Protein AF-A0A9P7FNJ8-F1 (afdb_monomer_lite)

pLDDT: mean 74.26, std 18.66, range [42.66, 98.0]

Secondary structure (DSSP, 8-state):
-TTGGGTT-HHHHHHHHHHHHHHHHTT-TTTTSPPPTT--HHHHHHHTTT-TTTHHHHHHHHHHHHS---THHHHHHHHHHHHHT-TTT----HHHHHHHHHHHHHHHHHS-----TTS---TT---GGGHHHHSS-S-SGGGGS-TT-TT---------------------------------------TT-HHHHHHS-SS-------------------------------PPP-

Sequence (238 aa):
QHLAQWKEKPKSFTRAYQAQFTAYAQGAYPFTTPLGPGQSPMQWWEAYVGTENAGILAAIATKLYAAVPHSMADERTMSVITMLNTAQRNRQKVASVMAMVQIRGFYHGERKTRVRKHAHPNPGTIHFYDIERLLRPIDDDDKGRNPEDPNYDESDNEDDIAVPNDDSTNPTEIEPSDSLPEDSVDGEIDLTSSVLEEILADHPVKPKMSKTVKQNLHAKVKIDSEEEGGEFLLQPWV

Organism: NCBI:txid117069

Foldseek 3Di:
DLCVVCPVPVPVLVVQVVQLVVCCVVCHPPNVPDADVPHDPLNVLVVCCPPSNCNSVSVVVNVVVVDDPDPVVVVVLVVQLCVVPPPPPDPDDPVVSVVVSVVVVVVVVVPPPPPPPPPDDPPPADAPLCVVVVPPPPPDPPPPDDPPPPPDPPPPPPDDPPDPPPPDDDDDPPDPPPDDPPPPCPPDDPCVPVVVVCRHDNDHDDPPPPPPPPDDDPDDDDDDDDDDDDDDDDDDDD

InterPro domains:
  IPR012337 Ribonuclease H-like superfamily [SSF53098] (6-91)

Radius of gyration: 30.44 Å; chains: 1; bounding box: 76×70×69 Å

Structure (mmCIF, N/CA/C/O backbone):
data_AF-A0A9P7FNJ8-F1
#
_entry.id   AF-A0A9P7FNJ8-F1
#
loop_
_atom_site.group_PDB
_atom_site.id
_atom_site.type_symbol
_atom_site.label_atom_id
_atom_site.label_alt_id
_atom_site.label_comp_id
_atom_site.label_asym_id
_atom_site.label_entity_id
_atom_site.label_seq_id
_atom_site.pdbx_PDB_ins_code
_atom_site.Cartn_x
_atom_site.Cartn_y
_atom_site.Cartn_z
_atom_site.occupancy
_atom_site.B_iso_or_equiv
_atom_site.auth_seq_id
_atom_site.auth_comp_id
_atom_site.auth_asym_id
_atom_site.auth_atom_id
_atom_site.pdbx_PDB_model_num
ATOM 1 N N . GLN A 1 1 ? -5.298 12.936 -1.171 1.00 64.88 1 GLN A N 1
ATOM 2 C CA . GLN A 1 1 ? -5.718 14.355 -1.077 1.00 64.88 1 GLN A CA 1
ATOM 3 C C . GLN A 1 1 ? -6.235 14.735 0.317 1.00 64.88 1 GLN A C 1
ATOM 5 O O . GLN A 1 1 ? -5.963 15.845 0.748 1.00 64.88 1 GLN A O 1
ATOM 10 N N . HIS A 1 2 ? -6.849 13.823 1.082 1.00 74.31 2 HIS A N 1
ATOM 11 C CA . HIS A 1 2 ? -7.425 14.112 2.411 1.00 74.31 2 HIS A CA 1
ATOM 12 C C . HIS A 1 2 ? -6.480 14.710 3.470 1.00 74.31 2 HIS A C 1
ATOM 14 O O . HIS A 1 2 ? -6.912 15.519 4.279 1.00 74.31 2 HIS A O 1
ATOM 20 N N . LEU A 1 3 ? -5.181 14.391 3.463 1.00 83.56 3 LEU A N 1
ATOM 21 C CA . LEU A 1 3 ? -4.230 15.005 4.407 1.00 83.56 3 LEU A CA 1
ATOM 22 C C . LEU A 1 3 ? -3.866 16.458 4.053 1.00 83.56 3 LEU A C 1
ATOM 24 O O . LEU A 1 3 ? -3.319 17.172 4.888 1.00 83.56 3 LEU A O 1
ATOM 28 N N . ALA A 1 4 ? -4.155 16.916 2.829 1.00 87.88 4 ALA A N 1
ATOM 29 C CA . ALA A 1 4 ? -3.780 18.257 2.386 1.00 87.88 4 ALA A CA 1
ATOM 30 C C . ALA A 1 4 ? -4.564 19.356 3.121 1.00 87.88 4 ALA A C 1
ATOM 32 O O . ALA A 1 4 ? -3.981 20.392 3.427 1.00 87.88 4 ALA A O 1
ATOM 33 N N . GLN A 1 5 ? -5.826 19.098 3.486 1.00 86.44 5 GLN A N 1
ATOM 34 C CA . GLN A 1 5 ? -6.675 20.049 4.220 1.00 86.44 5 GLN A CA 1
ATOM 35 C C . GLN A 1 5 ? -6.138 20.384 5.624 1.00 86.44 5 GLN A C 1
ATOM 37 O O . GLN A 1 5 ? -6.473 21.413 6.199 1.00 86.44 5 GLN A O 1
ATOM 42 N N . TRP A 1 6 ? -5.278 19.526 6.177 1.00 87.00 6 TRP A N 1
ATOM 43 C CA . TRP A 1 6 ? -4.711 19.695 7.514 1.00 87.00 6 TRP A CA 1
ATOM 44 C C . TRP A 1 6 ? -3.404 20.494 7.526 1.00 87.00 6 TRP A C 1
ATOM 46 O O . TRP A 1 6 ? -2.939 20.871 8.602 1.00 87.00 6 TRP A O 1
ATOM 56 N N . LYS A 1 7 ? -2.826 20.801 6.353 1.00 90.19 7 LYS A N 1
ATOM 57 C CA . LYS A 1 7 ? -1.567 21.559 6.243 1.00 90.19 7 LYS A CA 1
ATOM 58 C C . LYS A 1 7 ? -1.654 22.946 6.883 1.00 90.19 7 LYS A C 1
ATOM 60 O O . LYS A 1 7 ? -0.671 23.418 7.439 1.00 90.19 7 LYS A O 1
ATOM 65 N N . GLU A 1 8 ? -2.827 23.572 6.844 1.00 92.88 8 GLU A N 1
ATOM 66 C CA . GLU A 1 8 ? -3.036 24.928 7.365 1.00 92.88 8 GLU A CA 1
ATOM 67 C C . GLU A 1 8 ? -3.254 24.970 8.888 1.00 92.88 8 GLU A C 1
ATOM 69 O O . GLU A 1 8 ? -3.161 26.034 9.497 1.00 92.88 8 GLU A O 1
ATOM 74 N N . LYS A 1 9 ? -3.544 23.827 9.535 1.00 93.38 9 LYS A N 1
ATOM 75 C CA . LYS A 1 9 ? -3.944 23.777 10.954 1.00 93.38 9 LYS A CA 1
ATOM 76 C C . LYS A 1 9 ? -3.244 22.649 11.733 1.00 93.38 9 LYS A C 1
ATOM 78 O O . LYS A 1 9 ? -3.916 21.744 12.246 1.00 93.38 9 LYS A O 1
ATOM 83 N N . PRO A 1 10 ? -1.915 22.725 11.930 1.00 93.62 10 PRO A N 1
ATOM 84 C CA . PRO A 1 10 ? -1.127 21.643 12.530 1.00 93.62 10 PRO A CA 1
ATOM 85 C C . PRO A 1 10 ? -1.554 21.280 13.962 1.00 93.62 10 PRO A C 1
ATOM 87 O O . PRO A 1 10 ? -1.581 20.106 14.313 1.00 93.62 10 PRO A O 1
ATOM 90 N N . LYS A 1 11 ? -1.966 22.257 14.783 1.00 95.62 11 LYS A N 1
ATOM 91 C CA . LYS A 1 11 ? -2.428 22.002 16.165 1.00 95.62 11 LYS A CA 1
ATOM 92 C C . LYS A 1 11 ? -3.743 21.219 16.225 1.00 95.62 11 LYS A C 1
ATOM 94 O O . LYS A 1 11 ? -3.947 20.410 17.124 1.00 95.62 11 LYS A O 1
ATOM 99 N N . SER A 1 12 ? -4.651 21.474 15.282 1.00 93.88 12 SER A N 1
ATOM 100 C CA . SER A 1 12 ? -5.913 20.730 15.203 1.00 93.88 12 SER A CA 1
ATOM 101 C C . SER A 1 12 ? -5.677 19.300 14.724 1.00 93.88 12 SER A C 1
ATOM 103 O O . SER A 1 12 ? -6.281 18.372 15.254 1.00 93.88 12 SER A O 1
ATOM 105 N N . PHE A 1 13 ? -4.728 19.125 13.799 1.00 95.06 13 PHE A N 1
ATOM 106 C CA . PHE A 1 13 ? -4.313 17.823 13.301 1.00 95.06 13 PHE A CA 1
ATOM 107 C C . PHE A 1 13 ? -3.734 16.949 14.413 1.00 95.06 13 PHE A C 1
ATOM 109 O O . PHE A 1 13 ? -4.175 15.817 14.575 1.00 95.06 13 PHE A O 1
ATOM 116 N N . THR A 1 14 ? -2.792 17.466 15.211 1.00 96.00 14 THR A N 1
ATOM 117 C CA . THR A 1 14 ? -2.178 16.683 16.297 1.00 96.00 14 THR A CA 1
ATOM 118 C C . THR A 1 14 ? -3.197 16.278 17.353 1.00 96.00 14 THR A C 1
ATOM 120 O O . THR A 1 14 ? -3.192 15.128 17.782 1.00 96.00 14 THR A O 1
ATOM 123 N N . ARG A 1 15 ? -4.112 17.181 17.728 1.00 97.06 15 ARG A N 1
ATOM 124 C CA . ARG A 1 15 ? -5.183 16.878 18.686 1.00 97.06 15 ARG A CA 1
ATOM 125 C C . ARG A 1 15 ? -6.142 15.812 18.153 1.00 97.06 15 ARG A C 1
ATOM 127 O O . ARG A 1 15 ? -6.457 14.873 18.876 1.00 97.06 15 ARG A O 1
ATOM 134 N N . ALA A 1 16 ? -6.590 15.947 16.905 1.00 95.75 16 ALA A N 1
ATOM 135 C CA . ALA A 1 16 ? -7.468 14.967 16.275 1.00 95.75 16 ALA A CA 1
ATOM 136 C C . ALA A 1 16 ? -6.765 13.609 16.145 1.00 95.75 16 ALA A C 1
ATOM 138 O O . ALA A 1 16 ? -7.313 12.601 16.569 1.00 95.75 16 ALA A O 1
ATOM 139 N N . TYR A 1 17 ? -5.518 13.581 15.670 1.00 96.69 17 TYR A N 1
ATOM 140 C CA . TYR A 1 17 ? -4.717 12.359 15.593 1.00 96.69 17 TYR A CA 1
ATOM 141 C C . TYR A 1 17 ? -4.562 11.675 16.957 1.00 96.69 17 TYR A C 1
ATOM 143 O O . TYR A 1 17 ? -4.810 10.481 17.060 1.00 96.69 17 TYR A O 1
ATOM 151 N N . GLN A 1 18 ? -4.209 12.415 18.013 1.00 97.56 18 GLN A N 1
ATOM 152 C CA . GLN A 1 18 ? -4.079 11.862 19.367 1.00 97.56 18 GLN A CA 1
ATOM 153 C C . GLN A 1 18 ? -5.395 11.280 19.888 1.00 97.56 18 GLN A C 1
ATOM 155 O O . GLN A 1 18 ? -5.385 10.210 20.498 1.00 97.56 18 GLN A O 1
ATOM 160 N N . ALA A 1 19 ? -6.522 11.949 19.626 1.00 97.44 19 ALA A N 1
ATOM 161 C CA . ALA A 1 19 ? -7.840 11.449 20.002 1.00 97.44 19 ALA A CA 1
ATOM 162 C C . ALA A 1 19 ? -8.178 10.149 19.252 1.00 97.44 19 ALA A C 1
ATOM 164 O O . ALA A 1 19 ? -8.529 9.156 19.884 1.00 97.44 19 ALA A O 1
ATOM 165 N N . GLN A 1 20 ? -7.991 10.124 17.927 1.00 96.88 20 GLN A N 1
ATOM 166 C CA . GLN A 1 20 ? -8.236 8.939 17.095 1.00 96.88 20 GLN A CA 1
ATOM 167 C C . GLN A 1 20 ? -7.304 7.775 17.462 1.00 96.88 20 GLN A C 1
ATOM 169 O O . GLN A 1 20 ? -7.738 6.631 17.523 1.00 96.88 20 GLN A O 1
ATOM 174 N N . PHE A 1 21 ? -6.033 8.059 17.747 1.00 97.69 21 PHE A N 1
ATOM 175 C CA . PHE A 1 21 ? -5.047 7.057 18.145 1.00 97.69 21 PHE A CA 1
ATOM 176 C C . PHE A 1 21 ? -5.357 6.465 19.524 1.00 97.69 21 PHE A C 1
ATOM 178 O O . PHE A 1 21 ? -5.287 5.253 19.703 1.00 97.69 21 PHE A O 1
ATOM 185 N N . THR A 1 22 ? -5.758 7.300 20.488 1.00 98.00 22 THR A N 1
ATOM 186 C CA . THR A 1 22 ? -6.217 6.826 21.804 1.00 98.00 22 THR A CA 1
ATOM 187 C C . THR A 1 22 ? -7.468 5.959 21.666 1.00 98.00 22 THR A C 1
ATOM 189 O O . THR A 1 22 ? -7.526 4.882 22.252 1.00 98.00 22 THR A O 1
ATOM 192 N N . ALA A 1 23 ? -8.435 6.382 20.846 1.00 97.38 23 ALA A N 1
ATOM 193 C CA . ALA A 1 23 ? -9.641 5.606 20.560 1.00 97.38 23 ALA A CA 1
ATOM 194 C C . ALA A 1 23 ? -9.318 4.252 19.900 1.00 97.38 23 ALA A C 1
ATOM 196 O O . ALA A 1 23 ? -9.914 3.240 20.258 1.00 97.38 23 ALA A O 1
ATOM 197 N N . TYR A 1 24 ? -8.339 4.210 18.992 1.00 97.44 24 TYR A N 1
ATOM 198 C CA . TYR A 1 24 ? -7.837 2.967 18.403 1.00 97.44 24 TYR A CA 1
ATOM 199 C C . TYR A 1 24 ? -7.207 2.047 19.452 1.00 97.44 24 TYR A C 1
ATOM 201 O O . TYR A 1 24 ? -7.566 0.876 19.529 1.00 97.44 24 TYR A O 1
ATOM 209 N N . ALA A 1 25 ? -6.330 2.581 20.306 1.00 97.31 25 ALA A N 1
ATOM 210 C CA . ALA A 1 25 ? -5.680 1.812 21.367 1.00 97.31 25 ALA A CA 1
ATOM 211 C C . ALA A 1 25 ? -6.676 1.247 22.394 1.00 97.31 25 ALA A C 1
ATOM 213 O O . ALA A 1 25 ? -6.450 0.178 22.952 1.00 97.31 25 ALA A O 1
ATOM 214 N N . GLN A 1 26 ? -7.782 1.954 22.631 1.00 97.81 26 GLN A N 1
ATOM 215 C CA . GLN A 1 26 ? -8.855 1.517 23.524 1.00 97.81 26 GLN A CA 1
ATOM 216 C C . GLN A 1 26 ? -9.829 0.531 22.870 1.00 97.81 26 GLN A C 1
ATOM 218 O O . GLN A 1 26 ? -10.692 0.002 23.564 1.00 97.81 26 GLN A O 1
ATOM 223 N N . GLY A 1 27 ? -9.735 0.305 21.555 1.00 96.25 27 GLY A N 1
ATOM 224 C CA . GLY A 1 27 ? -10.761 -0.433 20.824 1.00 96.25 27 GLY A CA 1
ATOM 225 C C . GLY A 1 27 ? -12.121 0.250 20.965 1.00 96.25 27 GLY A C 1
ATOM 226 O O . GLY A 1 27 ? -13.101 -0.389 21.319 1.00 96.25 27 GLY A O 1
ATOM 227 N N . ALA A 1 28 ? -12.188 1.565 20.762 1.00 96.75 28 ALA A N 1
ATOM 228 C CA . ALA A 1 28 ? -13.454 2.277 20.645 1.00 96.75 28 ALA A CA 1
ATOM 229 C C . ALA A 1 28 ? -13.966 2.211 19.197 1.00 96.75 28 ALA A C 1
ATOM 231 O O . ALA A 1 28 ? -13.193 2.040 18.251 1.00 96.75 28 ALA A O 1
ATOM 232 N N . TYR A 1 29 ? -15.274 2.380 19.000 1.00 93.25 29 TYR A N 1
ATOM 233 C CA . TYR A 1 29 ? -15.851 2.498 17.659 1.00 93.25 29 TYR A CA 1
ATOM 234 C C . TYR A 1 29 ? -15.163 3.641 16.873 1.00 93.25 29 TYR A C 1
ATOM 236 O O . TYR A 1 29 ? -14.993 4.729 17.430 1.00 93.25 29 TYR A O 1
ATOM 244 N N . PRO A 1 30 ? -14.770 3.453 15.596 1.00 94.56 30 PRO A N 1
ATOM 245 C CA . PRO A 1 30 ? -15.118 2.337 14.709 1.00 94.56 30 PRO A CA 1
ATOM 246 C C . PRO A 1 30 ? -14.153 1.138 14.711 1.00 94.56 30 PRO A C 1
ATOM 248 O O . PRO A 1 30 ? -14.386 0.173 13.984 1.00 94.56 30 PRO A O 1
ATOM 251 N N . PHE A 1 31 ? -13.093 1.166 15.518 1.00 95.50 31 PHE A N 1
ATOM 252 C CA . PHE A 1 31 ? -12.006 0.180 15.485 1.00 95.50 31 PHE A CA 1
ATOM 253 C C . PHE A 1 31 ? -12.377 -1.192 16.068 1.00 95.50 31 PHE A C 1
ATOM 255 O O . PHE A 1 31 ? -11.633 -2.152 15.905 1.00 95.50 31 PHE A O 1
ATOM 262 N N . THR A 1 32 ? -13.545 -1.304 16.703 1.00 96.44 32 THR A N 1
ATOM 263 C CA . THR A 1 32 ? -14.145 -2.574 17.151 1.00 96.44 32 THR A CA 1
ATOM 264 C C . THR A 1 32 ? -14.793 -3.373 16.037 1.00 96.44 32 THR A C 1
ATOM 266 O O . THR A 1 32 ? -15.131 -4.536 16.243 1.00 96.44 32 THR A O 1
ATOM 269 N N . THR A 1 33 ? -15.005 -2.761 14.872 1.00 95.31 33 THR A N 1
ATOM 270 C CA . THR A 1 33 ? -15.687 -3.421 13.761 1.00 95.31 33 THR A CA 1
ATOM 271 C C . THR A 1 33 ? -14.756 -4.479 13.166 1.00 95.31 33 THR A C 1
ATOM 273 O O . THR A 1 33 ? -13.706 -4.111 12.631 1.00 95.31 33 THR A O 1
ATOM 276 N N . PRO A 1 34 ? -15.101 -5.778 13.226 1.00 95.38 34 PRO A N 1
ATOM 277 C CA . PRO A 1 34 ? -14.263 -6.818 12.643 1.00 95.38 34 PRO A CA 1
ATOM 278 C C . PRO A 1 34 ? -14.180 -6.664 11.118 1.00 95.38 34 PRO A C 1
ATOM 280 O O . PRO A 1 34 ? -15.062 -6.076 10.486 1.00 95.38 34 PRO A O 1
ATOM 283 N N . LEU A 1 35 ? -13.121 -7.211 10.516 1.00 96.44 35 LEU A N 1
ATOM 284 C CA . LEU A 1 35 ? -12.986 -7.261 9.059 1.0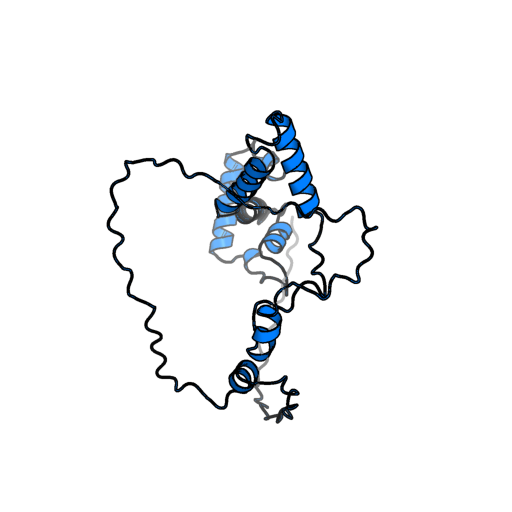0 96.44 35 LEU A CA 1
ATOM 285 C C . LEU A 1 35 ? -14.106 -8.120 8.458 1.00 96.44 35 LEU A C 1
ATOM 287 O O . LEU A 1 35 ? -14.405 -9.208 8.956 1.00 96.44 35 LEU A O 1
ATOM 291 N N . GLY A 1 36 ? -14.705 -7.644 7.366 1.00 95.31 36 GLY A N 1
ATOM 292 C CA . GLY A 1 36 ? -15.695 -8.419 6.625 1.00 95.31 36 GLY A CA 1
ATOM 293 C C . GLY A 1 36 ? -15.088 -9.683 5.994 1.00 95.31 36 GLY A C 1
ATOM 294 O O . GLY A 1 36 ? -13.883 -9.725 5.722 1.00 95.31 36 GLY A O 1
ATOM 295 N N . PRO A 1 37 ? -15.898 -10.722 5.714 1.00 96.06 37 PRO A N 1
ATOM 296 C CA . PRO A 1 37 ? -15.413 -11.939 5.069 1.00 96.06 37 PRO A CA 1
ATOM 297 C C . PRO A 1 37 ? -14.802 -11.615 3.697 1.00 96.06 37 PRO A C 1
ATOM 299 O O . PRO A 1 37 ? -15.478 -11.098 2.810 1.00 96.06 37 PRO A O 1
ATOM 302 N N . GLY A 1 38 ? -13.511 -11.915 3.533 1.00 95.19 38 GLY A N 1
ATOM 303 C CA . GLY A 1 38 ? -12.760 -11.662 2.297 1.00 95.19 38 GLY A CA 1
ATOM 304 C C . GLY A 1 38 ? -12.301 -10.213 2.090 1.00 95.19 38 GLY A C 1
ATOM 305 O O . GLY A 1 38 ? -11.724 -9.914 1.046 1.00 95.19 38 GLY A O 1
ATOM 306 N N . GLN A 1 39 ? -12.526 -9.318 3.054 1.00 96.56 39 GLN A N 1
ATOM 307 C CA . GLN A 1 39 ? -12.041 -7.941 2.988 1.00 96.56 39 GLN A CA 1
ATOM 308 C C . GLN A 1 39 ? -10.557 -7.878 3.366 1.00 96.56 39 GLN A C 1
ATOM 310 O O . GLN A 1 39 ? -10.143 -8.437 4.383 1.00 96.56 39 GLN A O 1
ATOM 315 N N . SER A 1 40 ? -9.744 -7.172 2.576 1.00 95.75 40 SER A N 1
ATOM 316 C CA . SER A 1 40 ? -8.346 -6.928 2.952 1.00 95.75 40 SER A CA 1
ATOM 317 C C . SER A 1 40 ? -8.242 -5.820 4.015 1.00 95.75 40 SER A C 1
ATOM 319 O O . SER A 1 40 ? -9.067 -4.901 4.022 1.00 95.75 40 SER A O 1
ATOM 321 N N . PRO A 1 41 ? -7.210 -5.822 4.883 1.00 95.56 41 PRO A N 1
ATOM 322 C CA . PRO A 1 41 ? -6.990 -4.733 5.840 1.00 95.56 41 PRO A CA 1
ATOM 323 C C . PRO A 1 41 ? -6.917 -3.352 5.175 1.00 95.56 41 PRO A C 1
ATOM 325 O O . PRO A 1 41 ? -7.427 -2.374 5.712 1.00 95.56 41 PRO A O 1
ATOM 328 N N . MET A 1 42 ? -6.338 -3.273 3.972 1.00 95.81 42 MET A N 1
ATOM 329 C CA . MET A 1 42 ? -6.274 -2.036 3.193 1.00 95.81 42 MET A CA 1
ATOM 330 C C . MET A 1 42 ? -7.673 -1.524 2.824 1.00 95.81 42 MET A C 1
ATOM 332 O O . MET A 1 42 ? -7.974 -0.361 3.074 1.00 95.81 42 MET A O 1
ATOM 336 N N . GLN A 1 43 ? -8.551 -2.397 2.319 1.00 96.25 43 GLN A N 1
ATOM 337 C CA . GLN A 1 43 ? -9.940 -2.044 1.992 1.00 96.25 43 GLN A CA 1
ATOM 338 C C . GLN A 1 43 ? -10.743 -1.632 3.230 1.00 96.25 43 GLN A C 1
ATOM 340 O O . GLN A 1 43 ? -11.637 -0.792 3.142 1.00 96.25 43 GLN A O 1
ATOM 345 N N . TRP A 1 44 ? -10.445 -2.232 4.384 1.00 96.56 44 TRP A N 1
ATOM 346 C CA . TRP A 1 44 ? -11.065 -1.856 5.650 1.00 96.56 44 TRP A CA 1
ATOM 347 C C . TRP A 1 44 ? -10.688 -0.423 6.041 1.00 96.56 44 TRP A C 1
ATOM 349 O O . TRP A 1 44 ? -11.570 0.390 6.307 1.00 96.56 44 TRP A O 1
ATOM 359 N N . TRP A 1 45 ? -9.401 -0.066 5.980 1.00 96.94 45 TRP A N 1
ATOM 360 C CA . TRP A 1 45 ? -8.946 1.298 6.265 1.00 96.94 45 TRP A CA 1
ATOM 361 C C . TRP A 1 45 ? -9.465 2.326 5.257 1.00 96.94 45 TRP A C 1
ATOM 363 O O . TRP A 1 45 ? -9.831 3.431 5.659 1.00 96.94 45 TRP A O 1
ATOM 373 N N . GLU A 1 46 ? -9.558 1.970 3.975 1.00 96.12 46 GLU A N 1
ATOM 374 C CA . GLU A 1 46 ? -10.114 2.840 2.932 1.00 96.12 46 GLU A CA 1
ATOM 375 C C . GLU A 1 46 ? -11.556 3.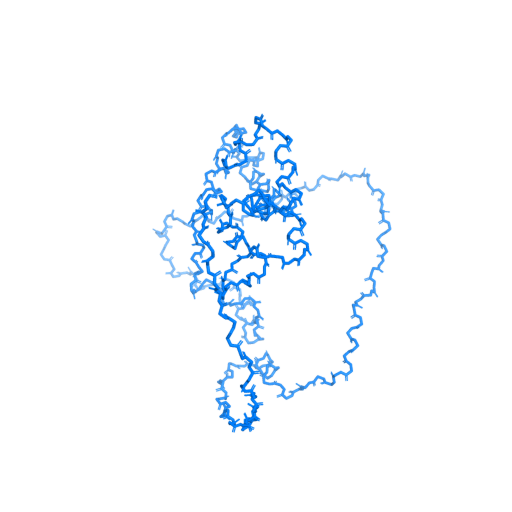275 3.229 1.00 96.12 46 GLU A C 1
ATOM 377 O O . GLU A 1 46 ? -11.897 4.434 2.993 1.00 96.12 46 GLU A O 1
ATOM 382 N N . ALA A 1 47 ? -12.376 2.403 3.825 1.00 95.94 47 ALA A N 1
ATOM 383 C CA . ALA A 1 47 ? -13.758 2.723 4.193 1.00 95.94 47 ALA A CA 1
ATOM 384 C C . ALA A 1 47 ? -13.869 3.842 5.248 1.00 95.94 47 ALA A C 1
ATOM 386 O O . ALA A 1 47 ? -14.886 4.532 5.320 1.00 95.94 47 ALA A O 1
ATOM 387 N N . TYR A 1 48 ? -12.822 4.054 6.051 1.00 95.62 48 TYR A N 1
ATOM 388 C CA . TYR A 1 48 ? -12.787 5.083 7.093 1.00 95.62 48 TYR A CA 1
ATOM 389 C C . TYR A 1 48 ? -12.113 6.383 6.649 1.00 95.62 48 TYR A C 1
ATOM 391 O O . TYR A 1 48 ? -12.108 7.366 7.402 1.00 95.62 48 TYR A O 1
ATOM 399 N N . VAL A 1 49 ? -11.561 6.434 5.435 1.00 95.50 49 VAL A N 1
ATOM 400 C CA . VAL A 1 49 ? -10.937 7.644 4.899 1.00 95.50 49 VAL A CA 1
ATOM 401 C C . VAL A 1 49 ? -11.999 8.732 4.722 1.00 95.50 49 VAL A C 1
ATOM 403 O O . VAL A 1 49 ? -12.994 8.559 4.029 1.00 95.50 49 VAL A O 1
ATOM 406 N N . GLY A 1 50 ? -11.779 9.882 5.363 1.00 91.75 50 GLY A N 1
ATOM 407 C CA . GLY A 1 50 ? -12.711 11.015 5.333 1.00 91.75 50 GLY A CA 1
ATOM 408 C C . GLY A 1 50 ? -13.734 11.043 6.472 1.00 91.75 50 GLY A C 1
ATOM 409 O O . GLY A 1 50 ? -14.430 12.043 6.614 1.00 91.75 50 GLY A O 1
ATOM 410 N N . THR A 1 51 ? -13.788 10.014 7.321 1.00 94.50 51 THR A N 1
ATOM 411 C CA . THR A 1 51 ? -14.613 10.045 8.540 1.00 94.50 51 THR A CA 1
ATOM 412 C C . THR A 1 51 ? -14.005 10.965 9.604 1.00 94.50 51 THR A C 1
ATOM 414 O O . THR A 1 51 ? -12.784 11.079 9.722 1.00 94.50 51 THR A O 1
ATOM 417 N N . GLU A 1 52 ? -14.838 11.614 10.419 1.00 92.62 52 GLU A N 1
ATOM 418 C CA . GLU A 1 52 ? -14.360 12.513 11.482 1.00 92.62 52 GLU A CA 1
ATOM 419 C C . GLU A 1 52 ? -13.619 11.754 12.597 1.00 92.62 52 GLU A C 1
ATOM 421 O O . GLU A 1 52 ? -12.597 12.216 13.108 1.00 92.62 52 GLU A O 1
ATOM 426 N N . ASN A 1 53 ? -14.075 10.537 12.903 1.00 91.94 53 ASN A N 1
ATOM 427 C CA . ASN A 1 53 ? -13.582 9.745 14.033 1.00 91.94 53 ASN A CA 1
ATOM 428 C C . ASN A 1 53 ? -12.355 8.881 13.712 1.00 91.94 53 ASN A C 1
ATOM 430 O O . ASN A 1 53 ? -11.678 8.441 14.633 1.00 91.94 53 ASN A O 1
ATOM 434 N N . ALA A 1 54 ? -12.049 8.622 12.438 1.00 95.38 54 ALA A N 1
ATOM 435 C CA . ALA A 1 54 ? -10.917 7.769 12.059 1.00 95.38 54 ALA A CA 1
ATOM 436 C C . ALA A 1 54 ? -10.164 8.245 10.808 1.00 95.38 54 ALA A C 1
ATOM 438 O O . ALA A 1 54 ? -9.174 7.632 10.421 1.00 95.38 54 ALA A O 1
ATOM 439 N N . GLY A 1 55 ? -10.580 9.340 10.166 1.00 95.12 55 GLY A N 1
ATOM 440 C CA . GLY A 1 55 ? -10.082 9.711 8.842 1.00 95.12 55 GLY A CA 1
ATOM 441 C C . GLY A 1 55 ? -8.589 10.034 8.767 1.00 95.12 55 GLY A C 1
ATOM 442 O O . GLY A 1 55 ? -7.972 9.759 7.737 1.00 95.12 55 GLY A O 1
ATOM 443 N N . ILE A 1 56 ? -7.984 10.591 9.825 1.00 96.31 56 ILE A N 1
ATOM 444 C CA . ILE A 1 56 ? -6.540 10.877 9.834 1.00 96.31 56 ILE A CA 1
ATOM 445 C C . ILE A 1 56 ? -5.771 9.568 9.982 1.00 96.31 56 ILE A C 1
ATOM 447 O O . ILE A 1 56 ? -4.867 9.296 9.190 1.00 96.31 56 ILE A O 1
ATOM 451 N N . LEU A 1 57 ? -6.147 8.756 10.972 1.00 96.50 57 LEU A N 1
ATOM 452 C CA . LEU A 1 57 ? -5.496 7.479 11.238 1.00 96.50 57 LEU A CA 1
ATOM 453 C C . LEU A 1 57 ? -5.638 6.521 10.047 1.00 96.50 57 LEU A C 1
ATOM 455 O O . LEU A 1 57 ? -4.650 5.932 9.621 1.00 96.50 57 LEU A O 1
ATOM 459 N N . ALA A 1 58 ? -6.821 6.458 9.435 1.00 96.88 58 ALA A N 1
ATOM 460 C CA . ALA A 1 58 ? -7.090 5.665 8.241 1.00 96.88 58 ALA A CA 1
ATOM 461 C C . ALA A 1 58 ? -6.237 6.084 7.039 1.00 96.88 58 ALA A C 1
ATOM 463 O O . ALA A 1 58 ? -5.682 5.235 6.340 1.00 96.88 58 ALA A O 1
ATOM 464 N N . ALA A 1 59 ? -6.058 7.389 6.818 1.00 96.06 59 ALA A N 1
ATOM 465 C CA . ALA A 1 59 ? -5.190 7.883 5.752 1.00 96.06 59 ALA A CA 1
ATOM 466 C C . ALA A 1 59 ? -3.709 7.526 5.984 1.00 96.06 59 ALA A C 1
ATOM 468 O O . ALA A 1 59 ? -2.982 7.284 5.019 1.00 96.06 59 ALA A O 1
ATOM 469 N N . ILE A 1 60 ? -3.254 7.500 7.242 1.00 95.81 60 ILE A N 1
ATOM 470 C CA . ILE A 1 60 ? -1.896 7.069 7.602 1.00 95.81 60 ILE A CA 1
ATOM 471 C C . ILE A 1 60 ? -1.755 5.559 7.408 1.00 95.81 60 ILE A C 1
ATOM 473 O O . ILE A 1 60 ? -0.823 5.127 6.735 1.00 95.81 60 ILE A O 1
ATOM 477 N N . ALA A 1 61 ? -2.699 4.771 7.923 1.00 96.31 61 ALA A N 1
ATOM 478 C CA . ALA A 1 61 ? -2.707 3.319 7.786 1.00 96.31 61 ALA A CA 1
ATOM 479 C C . ALA A 1 61 ? -2.708 2.894 6.311 1.00 96.31 61 ALA A C 1
ATOM 481 O O . ALA A 1 61 ? -1.876 2.089 5.910 1.00 96.31 61 ALA A O 1
ATOM 482 N N . THR A 1 62 ? -3.546 3.512 5.472 1.00 96.00 62 THR A N 1
ATOM 483 C CA . THR A 1 62 ? -3.581 3.247 4.020 1.00 96.00 62 THR A CA 1
ATOM 484 C C . THR A 1 62 ? -2.210 3.464 3.373 1.00 96.00 62 THR A C 1
ATOM 486 O O . THR A 1 62 ? -1.765 2.657 2.563 1.00 96.00 62 THR A O 1
ATOM 489 N N . LYS A 1 63 ? -1.497 4.532 3.754 1.00 95.00 63 LYS A N 1
ATOM 490 C CA . LYS A 1 63 ? -0.139 4.793 3.252 1.00 95.00 63 LYS A CA 1
ATOM 491 C C . LYS A 1 63 ? 0.890 3.798 3.776 1.00 95.00 63 LYS A C 1
ATOM 493 O O . LYS A 1 63 ? 1.801 3.451 3.036 1.00 95.00 63 LYS A O 1
ATOM 498 N N . LEU A 1 64 ? 0.754 3.369 5.028 1.00 95.44 64 LEU A N 1
ATOM 499 C CA . LEU A 1 64 ? 1.629 2.371 5.633 1.00 95.44 64 LEU A CA 1
ATOM 500 C C . LEU A 1 64 ? 1.477 1.019 4.922 1.00 95.44 64 LEU A C 1
ATOM 502 O O . LEU A 1 64 ? 2.474 0.414 4.561 1.00 95.44 64 LEU A O 1
ATOM 506 N N . TYR A 1 65 ? 0.241 0.594 4.643 1.00 94.38 65 TYR A N 1
ATOM 507 C CA . TYR A 1 65 ? -0.038 -0.633 3.888 1.00 94.38 65 TYR A CA 1
ATOM 508 C C . TYR A 1 65 ? 0.336 -0.541 2.405 1.00 94.38 65 TYR A C 1
ATOM 510 O O . TYR A 1 65 ? 0.597 -1.565 1.782 1.00 94.38 65 TYR A O 1
ATOM 518 N N . ALA A 1 66 ? 0.379 0.664 1.833 1.00 91.75 66 ALA A N 1
ATOM 519 C CA . ALA A 1 66 ? 0.877 0.877 0.477 1.00 91.75 66 ALA A CA 1
ATOM 520 C C . ALA A 1 66 ? 2.414 0.821 0.385 1.00 91.75 66 ALA A C 1
ATOM 522 O O . ALA A 1 66 ? 2.951 0.709 -0.717 1.00 91.75 66 ALA A O 1
ATOM 523 N N . ALA A 1 67 ? 3.128 0.918 1.511 1.00 91.50 67 ALA A N 1
ATOM 524 C CA . ALA A 1 67 ? 4.574 0.770 1.529 1.00 91.50 67 ALA A CA 1
ATOM 525 C C . ALA A 1 67 ? 4.943 -0.714 1.422 1.00 91.50 67 ALA A C 1
ATOM 527 O O . ALA A 1 67 ? 4.503 -1.546 2.213 1.00 91.50 67 ALA A O 1
ATOM 528 N N . VAL A 1 68 ? 5.774 -1.042 0.437 1.00 87.88 68 VAL A N 1
ATOM 529 C CA . VAL A 1 68 ? 6.296 -2.395 0.259 1.00 87.88 68 VAL A CA 1
ATOM 530 C C . VAL A 1 68 ? 7.524 -2.547 1.162 1.00 87.88 68 VAL A C 1
ATOM 532 O O . VAL A 1 68 ? 8.475 -1.785 1.000 1.00 87.88 68 VAL A O 1
ATOM 535 N N . PRO A 1 69 ? 7.543 -3.495 2.116 1.00 86.00 69 PRO A N 1
ATOM 536 C CA . PRO A 1 69 ? 8.628 -3.601 3.094 1.00 86.00 69 PRO A CA 1
ATOM 537 C C . PRO A 1 69 ? 9.936 -4.154 2.508 1.00 86.00 69 PRO A C 1
ATOM 539 O O . PRO A 1 69 ? 10.941 -4.195 3.210 1.00 86.00 69 PRO A O 1
ATOM 542 N N . HIS A 1 70 ? 9.941 -4.602 1.250 1.00 83.94 70 HIS A N 1
ATOM 543 C CA . HIS A 1 70 ? 11.086 -5.268 0.638 1.00 83.94 70 HIS A CA 1
ATOM 544 C C . HIS A 1 70 ? 11.784 -4.390 -0.416 1.00 83.94 70 HIS A C 1
ATOM 546 O O . HIS A 1 70 ? 11.151 -3.909 -1.358 1.00 83.94 70 HIS A O 1
ATOM 552 N N . SER A 1 71 ? 13.114 -4.268 -0.323 1.00 84.19 71 SER A N 1
ATOM 553 C CA . SER A 1 71 ? 13.961 -3.644 -1.361 1.00 84.19 71 SER A CA 1
ATOM 554 C C . SER A 1 71 ? 13.858 -4.365 -2.706 1.00 84.19 71 SER A C 1
ATOM 556 O O . SER A 1 71 ? 14.003 -3.754 -3.762 1.00 84.19 71 SER A O 1
ATOM 558 N N . MET A 1 72 ? 13.499 -5.653 -2.683 1.00 82.88 72 MET A N 1
ATOM 559 C CA . MET A 1 72 ? 13.401 -6.491 -3.877 1.00 82.88 72 MET A CA 1
ATOM 560 C C . MET A 1 72 ? 12.402 -5.992 -4.934 1.00 82.88 72 MET A C 1
ATOM 562 O O . MET A 1 72 ? 12.477 -6.408 -6.090 1.00 82.88 72 MET A O 1
ATOM 566 N N . ALA A 1 73 ? 11.453 -5.115 -4.575 1.00 79.50 73 ALA A N 1
ATOM 567 C CA . ALA A 1 73 ? 10.536 -4.519 -5.552 1.00 79.50 73 ALA A CA 1
ATOM 568 C C . ALA A 1 73 ? 11.322 -3.659 -6.549 1.00 79.50 73 ALA A C 1
ATOM 570 O O . ALA A 1 73 ? 11.130 -3.746 -7.767 1.00 79.50 73 ALA A O 1
ATOM 571 N N . ASP A 1 74 ? 12.258 -2.884 -6.011 1.00 85.62 74 ASP A N 1
ATOM 572 C CA . ASP A 1 74 ? 13.125 -2.012 -6.782 1.00 85.62 74 ASP A CA 1
ATOM 573 C C . ASP A 1 74 ? 14.213 -2.831 -7.483 1.00 85.62 74 ASP A C 1
ATOM 575 O O . ASP A 1 74 ? 14.511 -2.568 -8.645 1.00 85.62 74 ASP A O 1
ATOM 579 N N . GLU A 1 75 ? 14.724 -3.898 -6.858 1.00 90.06 75 GLU A N 1
ATOM 580 C CA . GLU A 1 75 ? 15.712 -4.795 -7.483 1.00 90.06 75 GLU A CA 1
ATOM 581 C C . GLU A 1 75 ? 15.163 -5.483 -8.738 1.00 90.06 75 GLU A C 1
ATOM 583 O O . GLU A 1 75 ? 15.836 -5.518 -9.767 1.00 90.06 75 GLU A O 1
ATOM 588 N N . ARG A 1 76 ? 13.910 -5.962 -8.713 1.00 87.69 76 ARG A N 1
ATOM 589 C CA . ARG A 1 76 ? 13.260 -6.516 -9.915 1.00 87.69 76 ARG A CA 1
ATOM 590 C C . ARG A 1 76 ? 13.135 -5.473 -11.020 1.00 87.69 76 ARG A C 1
ATOM 592 O O . ARG A 1 76 ? 13.299 -5.795 -12.195 1.00 87.69 76 ARG A O 1
ATOM 599 N N . THR A 1 77 ? 12.866 -4.222 -10.657 1.00 89.31 77 THR A N 1
ATOM 600 C CA . THR A 1 77 ? 12.802 -3.114 -11.616 1.00 89.31 77 THR A CA 1
ATOM 601 C C . THR A 1 77 ? 14.186 -2.811 -12.194 1.00 89.31 77 THR A C 1
ATOM 603 O O . THR A 1 77 ? 14.321 -2.634 -13.404 1.00 89.31 77 THR A O 1
ATOM 606 N N . MET A 1 78 ? 15.227 -2.835 -11.361 1.00 90.12 78 MET A N 1
ATOM 607 C CA . MET A 1 78 ? 16.615 -2.641 -11.779 1.00 90.12 78 MET A CA 1
ATOM 608 C C . MET A 1 78 ? 17.125 -3.774 -12.665 1.00 90.12 78 MET A C 1
ATOM 610 O O . MET A 1 78 ? 17.766 -3.499 -13.671 1.00 90.12 78 MET A O 1
ATOM 614 N N . SER A 1 79 ? 16.783 -5.028 -12.369 1.00 90.06 79 SER A N 1
ATOM 615 C CA . SER A 1 79 ? 17.091 -6.170 -13.236 1.00 90.06 79 SER A CA 1
ATOM 616 C C . SER A 1 79 ? 16.515 -5.969 -14.642 1.00 90.06 79 SER A C 1
ATOM 618 O O . SER A 1 79 ? 17.209 -6.157 -15.638 1.00 90.06 79 SER A O 1
ATOM 620 N N . VAL A 1 80 ? 15.283 -5.462 -14.739 1.00 88.81 80 VAL A N 1
ATOM 621 C CA . VAL A 1 80 ? 14.635 -5.158 -16.024 1.00 88.81 80 VAL A CA 1
ATOM 622 C C . VAL A 1 80 ? 15.321 -3.996 -16.737 1.00 88.81 80 VAL A C 1
ATOM 624 O O . VAL A 1 80 ? 15.488 -4.047 -17.952 1.00 88.81 80 VAL A O 1
ATOM 627 N N . ILE A 1 81 ? 15.736 -2.958 -16.005 1.00 90.62 81 ILE A N 1
ATOM 628 C CA . ILE A 1 81 ? 16.524 -1.849 -16.562 1.00 90.62 81 ILE A CA 1
ATOM 629 C C . ILE A 1 81 ? 17.840 -2.374 -17.141 1.00 90.62 81 ILE A C 1
ATOM 631 O O . ILE A 1 81 ? 18.178 -2.039 -18.275 1.00 90.62 81 ILE A O 1
ATOM 635 N N . THR A 1 82 ? 18.557 -3.213 -16.391 1.00 90.31 82 THR A N 1
ATOM 636 C CA . THR A 1 82 ? 19.818 -3.826 -16.822 1.00 90.31 82 THR A CA 1
ATOM 637 C C . THR A 1 82 ? 19.611 -4.706 -18.050 1.00 90.31 82 THR A C 1
ATOM 639 O O . THR A 1 82 ? 20.366 -4.587 -19.009 1.00 90.31 82 THR A O 1
ATOM 642 N N . MET A 1 83 ? 18.549 -5.516 -18.071 1.00 86.50 83 MET A N 1
ATOM 643 C CA . MET A 1 83 ? 18.183 -6.367 -19.206 1.00 86.50 83 MET A CA 1
ATOM 644 C C . MET A 1 83 ? 17.870 -5.546 -20.469 1.00 86.50 83 MET A C 1
ATOM 646 O O . MET A 1 83 ? 18.325 -5.885 -21.559 1.00 86.50 83 MET A O 1
ATOM 650 N N . LEU A 1 84 ? 17.127 -4.439 -20.342 1.00 86.88 84 LEU A N 1
ATOM 651 C CA . LEU A 1 84 ? 16.785 -3.559 -21.469 1.00 86.88 84 LEU A CA 1
ATOM 652 C C . LEU A 1 84 ? 17.982 -2.747 -21.988 1.00 86.88 84 LEU A C 1
ATOM 654 O O . LEU A 1 84 ? 18.001 -2.355 -23.155 1.00 86.88 84 LEU A O 1
ATOM 658 N N . ASN A 1 85 ? 18.959 -2.475 -21.123 1.00 87.25 85 ASN A N 1
ATOM 659 C CA . ASN A 1 85 ? 20.102 -1.612 -21.401 1.00 87.25 85 ASN A CA 1
ATOM 660 C C . ASN A 1 85 ? 21.432 -2.365 -21.260 1.00 87.25 85 ASN A C 1
ATOM 662 O O . ASN A 1 85 ? 22.403 -1.836 -20.712 1.00 87.25 85 ASN A O 1
ATOM 666 N N . THR A 1 86 ? 21.484 -3.614 -21.729 1.00 82.38 86 THR A N 1
ATOM 667 C CA . THR A 1 86 ? 22.746 -4.355 -21.760 1.00 82.38 86 THR A CA 1
ATOM 668 C C . THR A 1 86 ? 23.734 -3.632 -22.676 1.00 82.38 86 THR A C 1
ATOM 670 O O . THR A 1 86 ? 23.391 -3.175 -23.773 1.00 82.38 86 THR A O 1
ATOM 673 N N . ALA A 1 87 ? 24.985 -3.521 -22.216 1.00 67.31 87 ALA A N 1
ATOM 674 C CA . ALA A 1 87 ? 26.028 -2.694 -22.831 1.00 67.31 87 ALA A CA 1
ATOM 675 C C . ALA A 1 87 ? 26.273 -2.994 -24.323 1.00 67.31 87 ALA A C 1
ATOM 677 O O . ALA A 1 87 ? 26.757 -2.136 -25.064 1.00 67.31 87 ALA A O 1
ATOM 678 N N . GLN A 1 88 ? 25.920 -4.204 -24.760 1.00 66.88 88 GLN A N 1
ATOM 679 C CA . GLN A 1 88 ? 26.164 -4.709 -26.103 1.00 66.88 88 GLN A CA 1
ATOM 680 C C . GLN A 1 88 ? 24.983 -4.517 -27.069 1.00 66.88 88 GLN A C 1
ATOM 682 O O . GLN A 1 88 ? 25.214 -4.431 -28.273 1.00 66.88 88 GLN A O 1
ATOM 687 N N . ARG A 1 89 ? 23.731 -4.429 -26.582 1.00 64.69 89 ARG A N 1
ATOM 688 C CA . ARG A 1 89 ? 22.534 -4.472 -27.448 1.00 64.69 89 ARG A CA 1
ATOM 689 C C . ARG A 1 89 ? 21.790 -3.147 -27.605 1.00 64.69 89 ARG A C 1
ATOM 691 O O . ARG A 1 89 ? 21.065 -3.011 -28.587 1.00 64.69 89 ARG A O 1
ATOM 698 N N . ASN A 1 90 ? 21.954 -2.146 -26.731 1.00 67.62 90 ASN A N 1
ATOM 699 C CA . ASN A 1 90 ? 21.264 -0.868 -26.949 1.00 67.62 90 ASN A CA 1
ATOM 700 C C . ASN A 1 90 ? 21.825 0.296 -26.122 1.00 67.62 90 ASN A C 1
ATOM 702 O O . ASN A 1 90 ? 21.666 0.333 -24.913 1.00 67.62 90 ASN A O 1
ATOM 706 N N . ARG A 1 91 ? 22.397 1.321 -26.771 1.00 80.19 91 ARG A N 1
ATOM 707 C CA . ARG A 1 91 ? 22.769 2.600 -26.124 1.00 80.19 91 ARG A CA 1
ATOM 708 C C . ARG A 1 91 ? 21.554 3.515 -25.971 1.00 80.19 91 ARG A C 1
ATOM 710 O O . ARG A 1 91 ? 21.560 4.665 -26.420 1.00 80.19 91 ARG A O 1
ATOM 717 N N . GLN A 1 92 ? 20.472 2.990 -25.410 1.00 90.69 92 GLN A N 1
ATOM 718 C CA . GLN A 1 92 ? 19.271 3.783 -25.205 1.00 90.69 92 GLN A CA 1
ATOM 719 C C . GLN A 1 92 ? 19.540 4.867 -24.161 1.00 90.69 92 GLN A C 1
ATOM 721 O O . GLN A 1 92 ? 20.269 4.676 -23.188 1.00 90.69 92 GLN A O 1
ATOM 726 N N . LYS A 1 93 ? 18.949 6.047 -24.362 1.00 92.62 93 LYS A N 1
ATOM 727 C CA . LYS A 1 93 ? 19.017 7.106 -23.352 1.00 92.62 93 LYS A CA 1
ATOM 728 C C . LYS A 1 93 ? 18.307 6.611 -22.092 1.00 92.62 93 LYS A C 1
ATOM 730 O O . LYS A 1 93 ? 17.222 6.046 -22.192 1.00 92.62 93 LYS A O 1
ATOM 735 N N . VAL A 1 94 ? 18.861 6.906 -20.916 1.00 90.56 94 VAL A N 1
ATOM 736 C CA . VAL A 1 94 ? 18.271 6.528 -19.614 1.00 90.56 94 VAL A CA 1
ATOM 737 C C . VAL A 1 94 ? 16.798 6.945 -19.518 1.00 90.56 94 VAL A C 1
ATOM 739 O O . VAL A 1 94 ? 15.966 6.172 -19.056 1.00 90.56 94 VAL A O 1
ATOM 742 N N . ALA A 1 95 ? 16.449 8.126 -20.039 1.00 94.88 95 ALA A N 1
ATOM 743 C CA . ALA A 1 95 ? 15.066 8.600 -20.089 1.00 94.88 95 ALA A CA 1
ATOM 744 C C . ALA A 1 95 ? 14.129 7.667 -20.884 1.00 94.88 95 ALA A C 1
ATOM 746 O O . ALA A 1 95 ? 12.993 7.447 -20.474 1.00 94.88 95 ALA A O 1
ATOM 747 N N . SER A 1 96 ? 14.602 7.092 -21.994 1.00 94.19 96 SER A N 1
ATOM 748 C CA . SER A 1 96 ? 13.839 6.132 -22.799 1.00 94.19 96 SER A CA 1
ATOM 749 C C . SER A 1 96 ? 13.637 4.814 -22.057 1.00 94.19 96 SER A C 1
ATOM 751 O O . SER A 1 96 ? 12.518 4.312 -22.026 1.00 94.19 96 SER A O 1
ATOM 753 N N . VAL A 1 97 ? 14.681 4.294 -21.403 1.00 92.94 97 VAL A N 1
ATOM 754 C CA . VAL A 1 97 ? 14.594 3.055 -20.611 1.00 92.94 97 VAL A CA 1
ATOM 755 C C . VAL A 1 97 ? 13.626 3.232 -19.440 1.00 92.94 97 VAL A C 1
ATOM 757 O O . VAL A 1 97 ? 12.752 2.396 -19.228 1.00 92.94 97 VAL A O 1
ATOM 760 N N . MET A 1 98 ? 13.700 4.365 -18.735 1.00 93.81 98 MET A N 1
ATOM 761 C CA . MET A 1 98 ? 12.760 4.695 -17.660 1.00 93.81 98 MET A CA 1
ATOM 762 C C . MET A 1 98 ? 11.314 4.768 -18.162 1.00 93.81 98 MET A C 1
ATOM 764 O O . MET A 1 98 ? 10.421 4.209 -17.527 1.00 93.81 98 MET A O 1
ATOM 768 N N . ALA A 1 99 ? 11.074 5.392 -19.320 1.00 95.12 99 ALA A N 1
ATOM 769 C CA . ALA A 1 99 ? 9.743 5.429 -19.923 1.00 95.12 99 ALA A CA 1
ATOM 770 C C . ALA A 1 99 ? 9.236 4.019 -20.281 1.00 95.12 99 ALA A C 1
ATOM 772 O O . ALA A 1 99 ? 8.087 3.692 -19.992 1.00 95.12 99 ALA A O 1
ATOM 773 N N . MET A 1 100 ? 10.086 3.151 -20.843 1.00 94.19 100 MET A N 1
ATOM 774 C CA . MET A 1 100 ? 9.728 1.756 -21.141 1.00 94.19 100 MET A CA 1
ATOM 775 C C . MET A 1 100 ? 9.369 0.970 -19.878 1.00 94.19 100 MET A C 1
ATOM 777 O O . MET A 1 100 ? 8.377 0.243 -19.865 1.00 94.19 100 MET A O 1
ATOM 781 N N . VAL A 1 101 ? 10.138 1.142 -18.802 1.00 92.69 101 VAL A N 1
ATOM 782 C CA . VAL A 1 101 ? 9.885 0.489 -17.511 1.00 92.69 101 VAL A CA 1
ATOM 783 C C . VAL A 1 101 ? 8.578 0.973 -16.888 1.00 92.69 101 VAL A C 1
ATOM 785 O O . VAL A 1 101 ? 7.797 0.148 -16.420 1.00 92.69 101 VAL A O 1
ATOM 788 N N . GLN A 1 102 ? 8.289 2.276 -16.941 1.00 93.44 102 GLN A N 1
ATOM 789 C CA . GLN A 1 102 ? 7.013 2.832 -16.476 1.00 93.44 102 GLN A CA 1
ATOM 790 C C . GLN A 1 102 ? 5.827 2.273 -17.267 1.00 93.44 102 GLN A C 1
ATOM 792 O O . GLN A 1 102 ? 4.845 1.833 -16.669 1.00 93.44 102 GLN A O 1
ATOM 797 N N . ILE A 1 103 ? 5.933 2.230 -18.599 1.00 93.25 103 ILE A N 1
ATOM 798 C CA . ILE A 1 103 ? 4.908 1.644 -19.473 1.00 93.25 103 ILE A CA 1
ATOM 799 C C . ILE A 1 103 ? 4.704 0.160 -19.136 1.00 93.25 103 ILE A C 1
ATOM 801 O O . ILE A 1 103 ? 3.570 -0.296 -18.987 1.00 93.25 103 ILE A O 1
ATOM 805 N N . ARG A 1 104 ? 5.793 -0.599 -18.964 1.00 90.38 104 ARG A N 1
ATOM 806 C CA . ARG A 1 104 ? 5.739 -2.014 -18.577 1.00 90.38 104 ARG A CA 1
ATOM 807 C C . ARG A 1 104 ? 5.063 -2.194 -17.221 1.00 90.38 104 ARG A C 1
ATOM 809 O O . ARG A 1 104 ? 4.182 -3.039 -17.111 1.00 90.38 104 ARG A O 1
ATOM 816 N N . GLY A 1 105 ? 5.441 -1.397 -16.222 1.00 88.94 105 GLY A N 1
ATOM 817 C CA . GLY A 1 105 ? 4.851 -1.421 -14.884 1.00 88.94 105 GLY A CA 1
ATOM 818 C C . GLY A 1 105 ? 3.352 -1.121 -14.903 1.00 88.94 105 GLY A C 1
ATOM 819 O O . GLY A 1 105 ? 2.580 -1.854 -14.290 1.00 88.94 105 GLY A O 1
ATOM 820 N N . PHE A 1 106 ? 2.929 -0.119 -15.679 1.00 91.19 106 PHE A N 1
ATOM 821 C CA . PHE A 1 106 ? 1.519 0.219 -15.876 1.00 91.19 106 PHE A CA 1
ATOM 822 C C . PHE A 1 106 ? 0.719 -0.970 -16.428 1.00 91.19 106 PHE A C 1
ATOM 824 O O . PHE A 1 106 ? -0.244 -1.416 -15.806 1.00 91.19 106 PHE A O 1
ATOM 831 N N . TYR A 1 107 ? 1.170 -1.569 -17.536 1.00 89.25 107 TYR A N 1
ATOM 832 C CA . TYR A 1 107 ? 0.486 -2.730 -18.114 1.00 89.25 107 TYR A CA 1
ATOM 833 C C . TYR A 1 107 ? 0.553 -3.979 -17.231 1.00 89.25 107 TYR A C 1
ATOM 835 O O . TYR A 1 107 ? -0.353 -4.813 -17.292 1.00 89.25 107 TYR A O 1
ATOM 843 N N . HIS A 1 108 ? 1.606 -4.133 -16.428 1.00 85.50 108 HIS A N 1
ATOM 844 C CA . HIS A 1 108 ? 1.718 -5.240 -15.482 1.00 85.50 108 HIS A CA 1
ATOM 845 C C . HIS A 1 108 ? 0.728 -5.090 -14.319 1.00 85.50 108 HIS A C 1
ATOM 847 O O . HIS A 1 108 ? 0.149 -6.083 -13.892 1.00 85.50 108 HIS A O 1
ATOM 853 N N . GLY A 1 109 ? 0.484 -3.860 -13.852 1.00 82.75 109 GLY A N 1
ATOM 854 C CA . GLY A 1 109 ? -0.499 -3.565 -12.808 1.00 82.75 109 GLY A CA 1
ATOM 855 C C . GLY A 1 109 ? -1.957 -3.656 -13.277 1.00 82.75 109 GLY A C 1
ATOM 856 O O . GLY A 1 109 ? -2.809 -4.137 -12.534 1.00 82.75 109 GLY A O 1
ATOM 857 N N . GLU A 1 110 ? -2.263 -3.236 -14.509 1.00 79.94 110 GLU A N 1
ATOM 858 C CA . GLU A 1 110 ? -3.639 -3.275 -15.038 1.00 79.94 110 GLU A CA 1
ATOM 859 C C . GLU A 1 110 ? -4.095 -4.676 -15.452 1.00 79.94 110 GLU A C 1
ATOM 861 O O . GLU A 1 110 ? -5.274 -5.037 -15.334 1.00 79.94 110 GLU A O 1
ATOM 866 N N . ARG A 1 111 ? -3.172 -5.500 -15.955 1.00 70.94 111 ARG A N 1
ATOM 867 C CA . ARG A 1 111 ? -3.484 -6.878 -16.313 1.00 70.94 111 ARG A CA 1
ATOM 868 C C . ARG A 1 111 ? -3.576 -7.684 -15.026 1.00 70.94 111 ARG A C 1
ATOM 870 O O . ARG A 1 111 ? -2.571 -8.207 -14.564 1.00 70.94 111 ARG A O 1
ATOM 877 N N . LYS A 1 112 ? -4.796 -7.872 -14.500 1.00 61.25 112 LYS A N 1
ATOM 878 C CA . LYS A 1 112 ? -5.080 -9.004 -13.599 1.00 61.25 112 LYS A CA 1
ATOM 879 C C . LYS A 1 112 ? -4.481 -10.221 -14.276 1.00 61.25 112 LYS A C 1
ATOM 881 O O . LYS A 1 112 ? -4.956 -10.581 -15.358 1.00 61.25 112 LYS A O 1
ATOM 886 N N . THR A 1 113 ? -3.412 -10.775 -13.708 1.00 57.09 113 THR A N 1
ATOM 887 C CA . THR A 1 113 ? -2.712 -11.927 -14.260 1.00 57.09 113 THR A CA 1
ATOM 888 C C . THR A 1 113 ? -3.788 -12.968 -14.468 1.00 57.09 113 THR A C 1
ATOM 890 O O . THR A 1 113 ? -4.340 -13.508 -13.509 1.00 57.09 113 THR A O 1
ATOM 893 N N . ARG A 1 114 ? -4.210 -13.161 -15.722 1.00 60.69 114 ARG A N 1
ATOM 894 C CA . ARG A 1 114 ? -5.139 -14.231 -16.032 1.00 60.69 114 ARG A CA 1
ATOM 895 C C . ARG A 1 114 ? -4.322 -15.452 -15.700 1.00 60.69 114 ARG A C 1
ATOM 897 O O . ARG A 1 114 ? -3.381 -15.746 -16.434 1.00 60.69 114 ARG A O 1
ATOM 904 N N . VAL A 1 115 ? -4.623 -16.076 -14.563 1.00 55.97 115 VAL A N 1
ATOM 905 C CA . VAL A 1 115 ? -4.080 -17.382 -14.221 1.00 55.97 115 VAL A CA 1
ATOM 906 C C . VAL A 1 115 ? -4.448 -18.224 -15.423 1.00 55.97 115 VAL A C 1
ATOM 908 O O . VAL A 1 115 ? -5.626 -18.496 -15.676 1.00 55.97 115 VAL A O 1
ATOM 911 N N . ARG A 1 116 ? -3.460 -18.462 -16.285 1.00 61.59 116 ARG A N 1
ATOM 912 C CA . ARG A 1 116 ? -3.660 -19.258 -17.480 1.00 61.59 116 ARG A CA 1
ATOM 913 C C . ARG A 1 116 ? -4.103 -20.597 -16.917 1.00 61.59 116 ARG A C 1
ATOM 915 O O . ARG A 1 116 ? -3.310 -21.255 -16.255 1.00 61.59 116 ARG A O 1
ATOM 922 N N . LYS A 1 117 ? -5.364 -20.972 -17.150 1.00 59.56 117 LYS A N 1
ATOM 923 C CA . LYS A 1 117 ? -5.986 -22.189 -16.595 1.00 59.56 117 LYS A CA 1
ATOM 924 C C . LYS A 1 117 ? -5.209 -23.473 -16.929 1.00 59.56 117 LYS A C 1
ATOM 926 O O . LYS A 1 117 ? -5.519 -24.525 -16.390 1.00 59.56 117 LYS A O 1
ATOM 931 N N . HIS A 1 118 ? -4.222 -23.371 -17.818 1.00 56.16 118 HIS A N 1
ATOM 932 C CA . HIS A 1 118 ? -3.458 -24.472 -18.377 1.00 56.16 118 HIS A CA 1
ATOM 933 C C . HIS A 1 118 ? -1.949 -24.201 -18.452 1.00 56.16 118 HIS A C 1
ATOM 935 O O . HIS A 1 118 ? -1.266 -24.983 -19.098 1.00 56.16 118 HIS A O 1
ATOM 941 N N . ALA A 1 119 ? -1.413 -23.103 -17.888 1.00 51.81 119 ALA A N 1
ATOM 942 C CA . ALA A 1 119 ? 0.008 -22.814 -18.118 1.00 51.81 119 ALA A CA 1
ATOM 943 C C . ALA A 1 119 ? 0.938 -23.763 -17.376 1.00 51.81 119 ALA A C 1
ATOM 945 O O . ALA A 1 119 ? 1.848 -24.256 -18.016 1.00 51.81 119 ALA A O 1
ATOM 946 N N . HIS A 1 120 ? 0.706 -24.092 -16.107 1.00 53.22 120 HIS A N 1
ATOM 947 C CA . HIS A 1 120 ? 1.517 -25.096 -15.416 1.00 53.22 120 HIS A CA 1
ATOM 948 C C . HIS A 1 120 ? 0.637 -25.795 -14.370 1.00 53.22 120 HIS A C 1
ATOM 950 O O . HIS A 1 120 ? -0.130 -25.100 -13.694 1.00 53.22 120 HIS A O 1
ATOM 956 N N . PRO A 1 121 ? 0.679 -27.136 -14.242 1.00 51.81 121 PRO A N 1
ATOM 957 C CA . PRO A 1 121 ? 0.131 -27.797 -13.062 1.00 51.81 121 PRO A CA 1
ATOM 958 C C . PRO A 1 121 ? 0.767 -27.163 -11.816 1.00 51.81 121 PRO A C 1
ATOM 960 O O . PRO A 1 121 ? 1.931 -26.766 -11.846 1.00 51.81 121 PRO A O 1
ATOM 963 N N . ASN A 1 122 ? -0.032 -26.970 -10.766 1.00 52.28 122 ASN A N 1
ATOM 964 C CA . ASN A 1 122 ? 0.377 -26.272 -9.549 1.00 52.28 122 ASN A CA 1
ATOM 965 C C . ASN A 1 122 ? 1.766 -26.756 -9.078 1.00 52.28 122 ASN A C 1
ATOM 967 O O . ASN A 1 122 ? 1.922 -27.956 -8.863 1.00 52.28 122 ASN A O 1
ATOM 971 N N . PRO A 1 123 ? 2.748 -25.869 -8.830 1.00 53.25 123 PRO A N 1
ATOM 972 C CA . PRO A 1 123 ? 4.090 -26.259 -8.376 1.00 53.25 123 PRO A CA 1
ATOM 973 C C . PRO A 1 123 ? 4.120 -26.868 -6.959 1.00 53.25 123 PRO A C 1
ATOM 975 O O . PRO A 1 123 ? 5.189 -27.090 -6.406 1.00 53.25 123 PRO A O 1
ATOM 978 N N . GLY A 1 124 ? 2.960 -27.113 -6.343 1.00 56.53 124 GLY A N 1
ATOM 979 C CA . GLY A 1 124 ? 2.850 -27.611 -4.973 1.00 56.53 124 GLY A CA 1
ATOM 980 C C . GLY A 1 124 ? 2.919 -29.130 -4.834 1.00 56.53 124 GLY A C 1
ATOM 981 O O . GLY A 1 124 ? 2.982 -29.617 -3.710 1.00 56.53 124 GLY A O 1
ATOM 982 N N . THR A 1 125 ? 2.865 -29.901 -5.923 1.00 62.44 125 THR A N 1
ATOM 983 C CA . THR A 1 125 ? 2.938 -31.369 -5.837 1.00 62.44 125 THR A CA 1
ATOM 984 C C . THR A 1 125 ? 3.428 -31.925 -7.167 1.00 62.44 125 THR A C 1
ATOM 986 O O . THR A 1 125 ? 2.651 -32.254 -8.057 1.00 62.44 125 THR A O 1
ATOM 989 N N . ILE A 1 126 ? 4.750 -31.959 -7.339 1.00 63.41 126 ILE A N 1
ATOM 990 C CA . ILE A 1 126 ? 5.357 -32.739 -8.418 1.00 63.41 126 ILE A CA 1
ATOM 991 C C . ILE A 1 126 ? 5.206 -34.200 -7.999 1.00 63.41 126 ILE A C 1
ATOM 993 O O . ILE A 1 126 ? 5.808 -34.624 -7.014 1.00 63.41 126 ILE A O 1
ATOM 997 N N . HIS A 1 127 ? 4.362 -34.951 -8.698 1.00 72.75 127 HIS A N 1
ATOM 998 C CA . HIS A 1 127 ? 4.240 -36.382 -8.450 1.00 72.75 127 HIS A CA 1
ATOM 999 C C . HIS A 1 127 ? 5.418 -37.125 -9.088 1.00 72.75 127 HIS A C 1
ATOM 1001 O O . HIS A 1 127 ? 5.886 -36.739 -10.161 1.00 72.75 127 HIS A O 1
ATOM 1007 N N . PHE A 1 128 ? 5.880 -38.214 -8.465 1.00 74.06 128 PHE A N 1
ATOM 1008 C CA . PHE A 1 128 ? 7.021 -38.980 -8.981 1.00 74.06 128 PHE A CA 1
ATOM 1009 C C . PHE A 1 128 ? 6.779 -39.526 -10.398 1.00 74.06 128 PHE A C 1
ATOM 1011 O O . PHE A 1 128 ? 7.696 -39.537 -11.217 1.00 74.06 128 PHE A O 1
ATOM 1018 N N . TYR A 1 129 ? 5.533 -39.866 -10.739 1.00 74.50 129 TYR A N 1
ATOM 1019 C CA . TYR A 1 129 ? 5.165 -40.312 -12.086 1.00 74.50 129 TYR A CA 1
ATOM 1020 C C . TYR A 1 129 ? 5.244 -39.212 -13.168 1.00 74.50 129 TYR A C 1
ATOM 1022 O O . TYR A 1 129 ? 5.265 -39.530 -14.355 1.00 74.50 129 TYR A O 1
ATOM 1030 N N . ASP A 1 130 ? 5.317 -37.927 -12.800 1.00 70.81 130 ASP A N 1
ATOM 1031 C CA . ASP A 1 130 ? 5.530 -36.819 -13.747 1.00 70.81 130 ASP A CA 1
ATOM 1032 C C . ASP A 1 130 ? 7.024 -36.520 -13.983 1.00 70.81 130 ASP A C 1
ATOM 1034 O O . ASP A 1 130 ? 7.370 -35.761 -14.893 1.00 70.81 130 ASP A O 1
ATOM 1038 N N . ILE A 1 131 ? 7.934 -37.140 -13.222 1.00 78.19 131 ILE A N 1
ATOM 1039 C CA . ILE A 1 131 ? 9.381 -36.921 -13.363 1.00 78.19 131 ILE A CA 1
ATOM 1040 C C . ILE A 1 131 ? 9.876 -37.425 -14.723 1.00 78.19 131 ILE A C 1
ATOM 1042 O O . ILE A 1 131 ? 10.654 -36.737 -15.372 1.00 78.19 131 ILE A O 1
ATOM 1046 N N . GLU A 1 132 ? 9.374 -38.552 -15.232 1.00 74.81 132 GLU A N 1
ATOM 1047 C CA . GLU A 1 132 ? 9.731 -39.032 -16.581 1.00 74.81 132 GLU A CA 1
ATOM 1048 C C . GLU A 1 132 ? 9.258 -38.089 -17.699 1.00 74.81 132 GLU A C 1
ATOM 1050 O O . GLU A 1 132 ? 9.809 -38.073 -18.801 1.00 74.81 132 GLU A O 1
ATOM 1055 N N . ARG A 1 133 ? 8.223 -37.282 -17.436 1.00 71.12 133 ARG A N 1
ATOM 1056 C CA . ARG A 1 133 ? 7.780 -36.232 -18.356 1.00 71.12 133 ARG A CA 1
ATOM 1057 C C . ARG A 1 133 ? 8.679 -34.999 -18.277 1.00 71.12 133 ARG A C 1
ATOM 1059 O O . ARG A 1 133 ? 8.911 -34.381 -19.308 1.00 71.12 133 ARG A O 1
ATOM 1066 N N . LEU A 1 134 ? 9.178 -34.663 -17.089 1.00 70.50 134 LEU A N 1
ATOM 1067 C CA . LEU A 1 134 ? 10.142 -33.576 -16.869 1.00 70.50 134 LEU A CA 1
ATOM 1068 C C . LEU A 1 134 ? 11.547 -33.918 -17.386 1.00 70.50 134 LEU A C 1
ATOM 1070 O O . LEU A 1 134 ? 12.256 -33.031 -17.844 1.00 70.50 134 LEU A O 1
ATOM 1074 N N . LEU A 1 135 ? 11.938 -35.192 -17.319 1.00 74.81 135 LEU A N 1
ATOM 1075 C CA . LEU A 1 135 ? 13.233 -35.695 -17.785 1.00 74.81 135 LEU A CA 1
ATOM 1076 C C . LEU A 1 135 ? 13.245 -36.059 -19.271 1.00 74.81 135 LEU A C 1
ATOM 1078 O O . LEU A 1 135 ? 14.309 -36.376 -19.804 1.00 74.81 135 LEU A O 1
ATOM 1082 N N . ARG A 1 136 ? 12.089 -36.048 -19.946 1.00 72.50 136 ARG A N 1
ATOM 1083 C CA . ARG A 1 136 ? 12.052 -36.251 -21.392 1.00 72.50 136 ARG A CA 1
ATOM 1084 C C . ARG A 1 136 ? 12.830 -35.103 -22.050 1.00 72.50 136 ARG A C 1
ATOM 1086 O O . ARG A 1 136 ? 12.472 -33.949 -21.808 1.00 72.50 136 ARG A O 1
ATOM 1093 N N . PRO A 1 137 ? 13.874 -35.394 -22.851 1.00 64.31 137 PRO A N 1
ATOM 1094 C CA . PRO A 1 137 ? 14.539 -34.375 -23.648 1.00 64.31 137 PRO A CA 1
ATOM 1095 C C . PRO A 1 137 ? 13.477 -33.604 -24.431 1.00 64.31 137 PRO A C 1
ATOM 1097 O O . PRO A 1 137 ? 12.561 -34.209 -24.987 1.00 64.31 137 PRO A O 1
ATOM 1100 N N . ILE A 1 138 ? 13.581 -32.277 -24.445 1.00 60.09 138 ILE A N 1
ATOM 1101 C CA . ILE A 1 138 ? 12.663 -31.385 -25.178 1.00 60.09 138 ILE A CA 1
ATOM 1102 C C . ILE A 1 138 ? 12.696 -31.682 -26.695 1.00 60.09 138 ILE A C 1
ATOM 1104 O O . ILE A 1 138 ? 11.805 -31.294 -27.450 1.00 60.09 138 ILE A O 1
ATOM 1108 N N . ASP A 1 139 ? 13.684 -32.453 -27.130 1.00 58.28 139 ASP A N 1
ATOM 1109 C CA . ASP A 1 139 ? 13.879 -32.913 -28.490 1.00 58.28 139 ASP A CA 1
ATOM 1110 C C . ASP A 1 139 ? 12.893 -34.038 -28.854 1.00 58.28 139 ASP A C 1
ATOM 1112 O O . ASP A 1 139 ? 13.140 -35.205 -28.569 1.00 58.28 139 ASP A O 1
ATOM 1116 N N . ASP A 1 140 ? 11.751 -33.689 -29.466 1.00 54.59 140 ASP A N 1
ATOM 1117 C CA . ASP A 1 140 ? 11.381 -34.180 -30.816 1.00 54.59 140 ASP A CA 1
ATOM 1118 C C . ASP A 1 140 ? 9.898 -33.989 -31.202 1.00 54.59 140 ASP A C 1
ATOM 1120 O O . ASP A 1 140 ? 9.570 -34.066 -32.389 1.00 54.59 140 ASP A O 1
ATOM 1124 N N . ASP A 1 141 ? 8.994 -33.669 -30.270 1.00 54.44 141 ASP A N 1
ATOM 1125 C CA . ASP A 1 141 ? 7.559 -33.543 -30.600 1.00 54.44 141 ASP A CA 1
ATOM 1126 C C . ASP A 1 141 ? 7.160 -32.184 -31.218 1.00 54.44 141 ASP A C 1
ATOM 1128 O O . ASP A 1 141 ? 6.044 -32.046 -31.726 1.00 54.44 141 ASP A O 1
ATOM 1132 N N . ASP A 1 142 ? 8.059 -31.190 -31.262 1.00 53.47 142 ASP A N 1
ATOM 1133 C CA . ASP A 1 142 ? 7.775 -29.877 -31.878 1.00 53.47 142 ASP A CA 1
ATOM 1134 C C . ASP A 1 142 ? 8.166 -29.779 -33.367 1.00 53.47 142 ASP A C 1
ATOM 1136 O O . ASP A 1 142 ? 8.097 -28.716 -33.980 1.00 53.47 142 ASP A O 1
ATOM 1140 N N . LYS A 1 143 ? 8.485 -30.906 -34.021 1.00 55.28 143 LYS A N 1
ATOM 1141 C CA . LYS A 1 143 ? 8.653 -30.962 -35.491 1.00 55.28 143 LYS A CA 1
ATOM 1142 C C . LYS A 1 143 ? 7.329 -30.862 -36.271 1.00 55.28 143 LYS A C 1
ATOM 1144 O O . LYS A 1 143 ? 7.336 -30.917 -37.499 1.00 55.28 143 LYS A O 1
ATOM 1149 N N . GLY A 1 144 ? 6.195 -30.715 -35.579 1.00 56.31 144 GLY A N 1
ATOM 1150 C CA . GLY A 1 144 ? 4.862 -30.565 -36.172 1.00 56.31 144 GLY A CA 1
ATOM 1151 C C . GLY A 1 144 ? 4.247 -29.163 -36.084 1.00 56.31 144 GLY A C 1
ATOM 1152 O O . GLY A 1 144 ? 3.176 -28.954 -36.660 1.00 56.31 144 GLY A O 1
ATOM 1153 N N . ARG A 1 145 ? 4.862 -28.196 -35.383 1.00 54.41 145 ARG A N 1
ATOM 1154 C CA . ARG A 1 145 ? 4.339 -26.821 -35.340 1.00 54.41 145 ARG A CA 1
ATOM 1155 C C . ARG A 1 145 ? 4.789 -26.025 -36.558 1.00 54.41 145 ARG A C 1
ATOM 1157 O O . ARG A 1 145 ? 5.970 -25.835 -36.813 1.00 54.41 145 ARG A O 1
ATOM 1164 N N . ASN A 1 146 ? 3.793 -25.567 -37.310 1.00 51.44 146 ASN A N 1
ATOM 1165 C CA . ASN A 1 146 ? 3.937 -24.713 -38.479 1.00 51.44 146 ASN A CA 1
ATOM 1166 C C . ASN A 1 146 ? 4.786 -23.462 -38.136 1.00 51.44 146 ASN A C 1
ATOM 1168 O O . ASN A 1 146 ? 4.359 -22.692 -37.274 1.00 51.44 146 ASN A O 1
ATOM 1172 N N . PRO A 1 147 ? 5.938 -23.222 -38.789 1.00 54.97 147 PRO A N 1
ATOM 1173 C CA . PRO A 1 147 ? 6.856 -22.113 -38.486 1.00 54.97 147 PRO A CA 1
ATOM 1174 C C . PRO A 1 147 ? 6.338 -20.714 -38.888 1.00 54.97 147 PRO A C 1
ATOM 1176 O O . PRO A 1 147 ? 7.105 -19.759 -38.946 1.00 54.97 147 PRO A O 1
ATOM 1179 N N . GLU A 1 148 ? 5.043 -20.566 -39.176 1.00 56.09 148 GLU A N 1
ATOM 1180 C CA . GLU A 1 148 ? 4.436 -19.314 -39.645 1.00 56.09 148 GLU A CA 1
ATOM 1181 C C . GLU A 1 148 ? 3.798 -18.462 -38.533 1.00 56.09 148 GLU A C 1
ATOM 1183 O O . GLU A 1 148 ? 3.035 -17.552 -38.846 1.00 56.09 148 GLU A O 1
ATOM 1188 N N . ASP A 1 149 ? 4.081 -18.708 -37.248 1.00 55.12 149 ASP A N 1
ATOM 1189 C CA . ASP A 1 149 ? 3.693 -17.768 -36.184 1.00 55.12 149 ASP A CA 1
ATOM 1190 C C . ASP A 1 149 ? 4.842 -16.766 -35.929 1.00 55.12 149 ASP A C 1
ATOM 1192 O O . ASP A 1 149 ? 5.821 -17.109 -35.263 1.00 55.12 149 ASP A O 1
ATOM 1196 N N . PRO A 1 150 ? 4.782 -15.525 -36.457 1.00 57.09 150 PRO A N 1
ATOM 1197 C CA . PRO A 1 150 ? 5.883 -14.555 -36.421 1.00 57.09 150 PRO A CA 1
ATOM 1198 C C . PRO A 1 150 ? 6.122 -13.930 -35.035 1.00 57.09 150 PRO A C 1
ATOM 1200 O O . PRO A 1 150 ? 6.743 -12.873 -34.940 1.00 57.09 150 PRO A O 1
ATOM 1203 N N . ASN A 1 151 ? 5.603 -14.529 -33.962 1.00 54.31 151 ASN A N 1
ATOM 1204 C CA . ASN A 1 151 ? 5.635 -13.956 -32.619 1.00 54.31 151 ASN A CA 1
ATOM 1205 C C . ASN A 1 151 ? 6.353 -14.837 -31.580 1.00 54.31 151 ASN A C 1
ATOM 1207 O O . ASN A 1 151 ? 6.135 -14.666 -30.379 1.00 54.31 151 ASN A O 1
ATOM 1211 N N . TYR A 1 152 ? 7.191 -15.776 -32.028 1.00 49.69 152 TYR A N 1
ATOM 1212 C CA . TYR A 1 152 ? 8.041 -16.590 -31.159 1.00 49.69 152 TYR A CA 1
ATOM 1213 C C . TYR A 1 152 ? 9.455 -15.985 -31.086 1.00 49.69 152 TYR A C 1
ATOM 1215 O O . TYR A 1 152 ? 10.279 -16.170 -31.977 1.00 49.69 152 TYR A O 1
ATOM 1223 N N . ASP A 1 153 ? 9.698 -15.190 -30.042 1.00 51.25 153 ASP A N 1
ATOM 1224 C CA . ASP A 1 153 ? 11.007 -14.622 -29.694 1.00 51.25 153 ASP A CA 1
ATOM 1225 C C . ASP A 1 153 ? 11.770 -15.621 -28.809 1.00 51.25 153 ASP A C 1
ATOM 1227 O O . ASP A 1 153 ? 11.782 -15.515 -27.583 1.00 51.25 153 ASP A O 1
ATOM 1231 N N . GLU A 1 154 ? 12.341 -16.648 -29.440 1.00 48.31 154 GLU A N 1
ATOM 1232 C CA . GLU A 1 154 ? 13.374 -17.498 -28.842 1.00 48.31 154 GLU A CA 1
ATOM 1233 C C . GLU A 1 154 ? 14.749 -16.877 -29.121 1.00 48.31 154 GLU A C 1
ATOM 1235 O O . GLU A 1 154 ? 15.389 -17.115 -30.144 1.00 48.31 154 GLU A O 1
ATOM 1240 N N . SER A 1 155 ? 15.206 -16.041 -28.194 1.00 47.12 155 SER A N 1
ATOM 1241 C CA . SER A 1 155 ? 16.594 -15.580 -28.104 1.00 47.12 155 SER A CA 1
ATOM 1242 C C . SER A 1 155 ? 17.024 -15.642 -26.636 1.00 47.12 155 SER A C 1
ATOM 1244 O O . SER A 1 155 ? 17.370 -14.619 -26.043 1.00 47.12 155 SER A O 1
ATOM 1246 N N . ASP A 1 156 ? 17.007 -16.844 -26.064 1.00 51.28 156 ASP A N 1
ATOM 1247 C CA . ASP A 1 156 ? 17.642 -17.153 -24.780 1.00 51.28 156 ASP A CA 1
ATOM 1248 C C . ASP A 1 156 ? 18.856 -18.062 -25.026 1.00 51.28 156 ASP A C 1
ATOM 1250 O O . ASP A 1 156 ? 18.854 -19.251 -24.731 1.00 51.28 156 ASP A O 1
ATOM 1254 N N . ASN A 1 157 ? 19.878 -17.497 -25.677 1.00 42.66 157 ASN A N 1
ATOM 1255 C CA . ASN A 1 157 ? 21.233 -18.043 -25.633 1.00 42.66 157 ASN A CA 1
ATOM 1256 C C . ASN A 1 157 ? 21.971 -17.275 -24.534 1.00 42.66 157 ASN A C 1
ATOM 1258 O O . ASN A 1 157 ? 22.569 -16.225 -24.789 1.00 42.66 157 ASN A O 1
ATOM 1262 N N . GLU A 1 158 ? 21.869 -17.776 -23.306 1.00 51.28 158 GLU A N 1
ATOM 1263 C CA . GLU A 1 158 ? 22.780 -17.421 -22.225 1.00 51.28 158 GLU A CA 1
ATOM 1264 C C . GLU A 1 158 ? 24.121 -18.128 -22.463 1.00 51.28 158 GLU A C 1
ATOM 1266 O O . GLU A 1 158 ? 24.348 -19.221 -21.961 1.00 51.28 158 GLU A O 1
ATOM 1271 N N . ASP A 1 159 ? 25.011 -17.503 -23.236 1.00 49.97 159 ASP A N 1
ATOM 1272 C CA . ASP A 1 159 ? 26.429 -17.865 -23.272 1.00 49.97 159 ASP A CA 1
ATOM 1273 C C . ASP A 1 159 ? 27.289 -16.610 -23.042 1.00 49.97 159 ASP A C 1
ATOM 1275 O O . ASP A 1 159 ? 27.139 -15.581 -23.708 1.00 49.97 159 ASP A O 1
ATOM 1279 N N . ASP A 1 1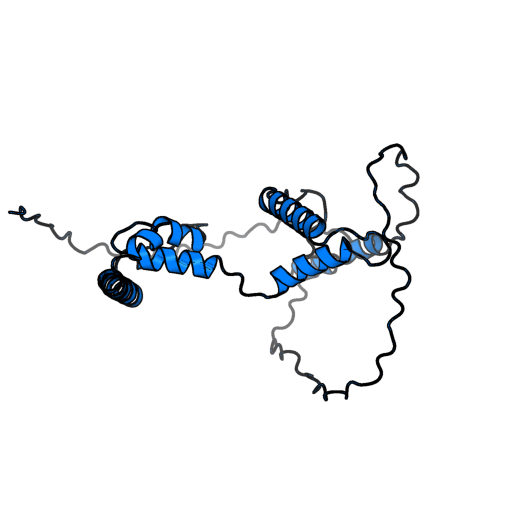60 ? 28.206 -16.746 -22.081 1.00 48.94 160 ASP A N 1
ATOM 1280 C CA . ASP A 1 160 ? 29.377 -15.913 -21.788 1.00 48.94 160 ASP A CA 1
ATOM 1281 C C . ASP A 1 160 ? 29.186 -14.535 -21.123 1.00 48.94 160 ASP A C 1
ATOM 1283 O O . ASP A 1 160 ? 29.520 -13.479 -21.669 1.00 48.94 160 ASP A O 1
ATOM 1287 N N . ILE A 1 161 ? 28.838 -14.547 -19.829 1.00 45.81 161 ILE A N 1
ATOM 1288 C CA . ILE A 1 161 ? 29.336 -13.516 -18.902 1.00 45.81 161 ILE A CA 1
ATOM 1289 C C . ILE A 1 161 ? 30.709 -13.966 -18.395 1.00 45.81 161 ILE A C 1
ATOM 1291 O O . ILE A 1 161 ? 30.827 -14.741 -17.447 1.00 45.81 161 ILE A O 1
ATOM 1295 N N . ALA A 1 162 ? 31.766 -13.448 -19.022 1.00 48.59 162 ALA A N 1
ATOM 1296 C CA . ALA A 1 162 ? 33.109 -13.496 -18.464 1.00 48.59 162 ALA A CA 1
ATOM 1297 C C . ALA A 1 162 ? 33.125 -12.715 -17.141 1.00 48.59 162 ALA A C 1
ATOM 1299 O O . ALA A 1 162 ? 33.092 -11.482 -17.129 1.00 48.59 162 ALA A O 1
ATOM 1300 N N . VAL A 1 163 ? 33.148 -13.446 -16.029 1.00 46.78 163 VAL A N 1
ATOM 1301 C CA . VAL A 1 163 ? 33.324 -12.900 -14.683 1.00 46.78 163 VAL A CA 1
ATOM 1302 C C . VAL A 1 163 ? 34.702 -12.225 -14.624 1.00 46.78 163 VAL A C 1
ATOM 1304 O O . VAL A 1 163 ? 35.713 -12.903 -14.828 1.00 46.78 163 VAL A O 1
ATOM 1307 N N . PRO A 1 164 ? 34.797 -10.907 -14.374 1.00 51.97 164 PRO A N 1
ATOM 1308 C CA . PRO A 1 164 ? 36.078 -10.281 -14.091 1.00 51.97 164 PRO A CA 1
ATOM 1309 C C . PRO A 1 164 ? 36.595 -10.841 -12.764 1.00 51.97 164 PRO A C 1
ATOM 1311 O O . PRO A 1 164 ? 35.902 -10.763 -11.751 1.00 51.97 164 PRO A O 1
ATOM 1314 N N . ASN A 1 165 ? 37.801 -11.408 -12.782 1.00 52.47 165 ASN A N 1
ATOM 1315 C CA . ASN A 1 165 ? 38.566 -11.737 -11.580 1.00 52.47 165 ASN A CA 1
ATOM 1316 C C . ASN A 1 165 ? 38.819 -10.438 -10.798 1.00 52.47 165 ASN A C 1
ATOM 1318 O O . ASN A 1 165 ? 39.782 -9.726 -11.088 1.00 52.47 165 ASN A O 1
ATOM 1322 N N . ASP A 1 166 ? 37.946 -10.117 -9.844 1.00 43.94 166 ASP A N 1
ATOM 1323 C CA . ASP A 1 166 ? 38.225 -9.117 -8.816 1.00 43.94 166 ASP A CA 1
ATOM 1324 C C . ASP A 1 166 ? 38.759 -9.842 -7.578 1.00 43.94 166 ASP A C 1
ATOM 1326 O O . ASP A 1 166 ? 38.037 -10.365 -6.727 1.00 43.94 166 ASP A O 1
ATOM 1330 N N . ASP A 1 167 ? 40.080 -9.950 -7.574 1.00 51.09 167 ASP A N 1
ATOM 1331 C CA . ASP A 1 167 ? 40.913 -10.351 -6.457 1.00 51.09 167 ASP A CA 1
ATOM 1332 C C . ASP A 1 167 ? 40.931 -9.204 -5.439 1.00 51.09 167 ASP A C 1
ATOM 1334 O O . ASP A 1 167 ? 41.721 -8.278 -5.602 1.00 51.09 167 ASP A O 1
ATOM 1338 N N . SER A 1 168 ? 40.030 -9.220 -4.443 1.00 53.91 168 SER A N 1
ATOM 1339 C CA . SER A 1 168 ? 40.222 -8.660 -3.082 1.00 53.91 168 SER A CA 1
ATOM 1340 C C . SER A 1 168 ? 38.901 -8.517 -2.308 1.00 53.91 168 SER A C 1
ATOM 1342 O O . SER A 1 168 ? 38.430 -7.412 -2.039 1.00 53.91 168 SER A O 1
ATOM 1344 N N . THR A 1 169 ? 38.339 -9.625 -1.825 1.00 44.53 169 THR A N 1
ATOM 1345 C CA . THR A 1 169 ? 37.453 -9.583 -0.648 1.00 44.53 169 THR A CA 1
ATOM 1346 C C . THR A 1 169 ? 37.780 -10.745 0.272 1.00 44.53 169 THR A C 1
ATOM 1348 O O . THR A 1 169 ? 37.600 -11.906 -0.085 1.00 44.53 169 THR A O 1
ATOM 1351 N N . ASN A 1 170 ? 38.297 -10.405 1.455 1.00 49.16 170 ASN A N 1
ATOM 1352 C CA . ASN A 1 170 ? 38.566 -11.331 2.550 1.00 49.16 170 ASN A CA 1
ATOM 1353 C C . ASN A 1 170 ? 37.349 -12.240 2.799 1.00 49.16 170 ASN A C 1
ATOM 1355 O O . ASN A 1 170 ? 36.233 -11.718 2.905 1.00 49.16 170 ASN A O 1
ATOM 1359 N N . PRO A 1 171 ? 37.536 -13.565 2.942 1.00 44.75 171 PRO A N 1
ATOM 1360 C CA . PRO A 1 171 ? 36.453 -14.457 3.312 1.00 44.75 171 PRO A CA 1
ATOM 1361 C C . PRO A 1 171 ? 35.995 -14.072 4.717 1.00 44.75 171 PRO A C 1
ATOM 1363 O O . PRO A 1 171 ? 36.723 -14.219 5.697 1.00 44.75 171 PRO A O 1
ATOM 1366 N N . THR A 1 172 ? 34.791 -13.514 4.804 1.00 48.03 172 THR A N 1
ATOM 1367 C CA . THR A 1 172 ? 34.095 -13.430 6.083 1.00 48.03 172 THR A CA 1
ATOM 1368 C C . THR A 1 172 ? 33.735 -14.866 6.430 1.00 48.03 172 THR A C 1
ATOM 1370 O O . THR A 1 172 ? 33.091 -15.534 5.624 1.00 48.03 172 THR A O 1
ATOM 1373 N N . GLU A 1 173 ? 34.235 -15.352 7.562 1.00 53.66 173 GLU A N 1
ATOM 1374 C CA . GLU A 1 173 ? 33.907 -16.652 8.148 1.00 53.66 173 GLU A CA 1
ATOM 1375 C C . GLU A 1 173 ? 32.381 -16.815 8.158 1.00 53.66 173 GLU A C 1
ATOM 1377 O O . GLU A 1 173 ? 31.668 -16.188 8.941 1.00 53.66 173 GLU A O 1
ATOM 1382 N N . ILE A 1 174 ? 31.870 -17.600 7.210 1.00 52.50 174 ILE A N 1
ATOM 1383 C CA . ILE A 1 174 ? 30.492 -18.070 7.231 1.00 52.50 174 ILE A CA 1
ATOM 1384 C C . ILE A 1 174 ? 30.497 -19.177 8.275 1.00 52.50 174 ILE A C 1
ATOM 1386 O O . ILE A 1 174 ? 30.914 -20.301 7.997 1.00 52.50 174 ILE A O 1
ATOM 1390 N N . GLU A 1 175 ? 30.098 -18.822 9.493 1.00 58.06 175 GLU A N 1
ATOM 1391 C CA . GLU A 1 175 ? 29.728 -19.785 10.524 1.00 58.06 175 GLU A CA 1
ATOM 1392 C C . GLU A 1 175 ? 28.746 -20.793 9.897 1.00 58.06 175 GLU A C 1
ATOM 1394 O O . GLU A 1 175 ? 27.706 -20.379 9.367 1.00 58.06 175 GLU A O 1
ATOM 1399 N N . PRO A 1 176 ? 29.064 -22.099 9.884 1.00 50.41 176 PRO A N 1
ATOM 1400 C CA . PRO A 1 176 ? 28.154 -23.108 9.374 1.00 50.41 176 PRO A CA 1
ATOM 1401 C C . PRO A 1 176 ? 26.911 -23.108 10.264 1.00 50.41 176 PRO A C 1
ATOM 1403 O O . PRO A 1 176 ? 26.949 -23.570 11.404 1.00 50.41 176 PRO A O 1
ATOM 1406 N N . SER A 1 177 ? 25.793 -22.583 9.758 1.00 51.56 177 SER A N 1
ATOM 1407 C CA . SER A 1 177 ? 24.494 -22.739 10.411 1.00 51.56 177 SER A CA 1
ATOM 1408 C C . SER A 1 177 ? 24.009 -24.178 10.206 1.00 51.56 177 SER A C 1
ATOM 1410 O O . SER A 1 177 ? 23.077 -24.440 9.450 1.00 51.56 177 SER A O 1
ATOM 1412 N N . ASP A 1 178 ? 24.673 -25.119 10.870 1.00 50.69 178 ASP A N 1
ATOM 1413 C CA . ASP A 1 178 ? 24.360 -26.550 10.872 1.00 50.69 178 ASP A CA 1
ATOM 1414 C C . ASP A 1 178 ? 23.285 -26.877 11.922 1.00 50.69 178 ASP A C 1
ATOM 1416 O O . ASP A 1 178 ? 23.351 -27.847 12.670 1.00 50.69 178 ASP A O 1
ATOM 1420 N N . SER A 1 179 ? 22.282 -26.004 12.019 1.00 50.38 179 SER A N 1
ATOM 1421 C CA . SER A 1 179 ? 21.061 -26.270 12.773 1.00 50.38 179 SER A CA 1
ATOM 1422 C C . SER A 1 179 ? 19.888 -26.124 11.821 1.00 50.38 179 SER A C 1
ATOM 1424 O O . SER A 1 179 ? 19.205 -25.102 11.757 1.00 50.38 179 SER A O 1
ATOM 1426 N N . LEU A 1 180 ? 19.666 -27.193 11.053 1.00 54.66 180 LEU A N 1
ATOM 1427 C CA . LEU A 1 180 ? 18.316 -27.515 10.616 1.00 54.66 180 LEU A CA 1
ATOM 1428 C C . LEU A 1 180 ? 17.416 -27.437 11.858 1.00 54.66 180 LEU A C 1
ATOM 1430 O O . LEU A 1 180 ? 17.835 -27.924 12.913 1.00 54.66 180 LEU A O 1
ATOM 1434 N N . PRO A 1 181 ? 16.233 -26.802 11.782 1.00 56.44 181 PRO A N 1
ATOM 1435 C CA . PRO A 1 181 ? 15.284 -26.876 12.879 1.00 56.44 181 PRO A CA 1
ATOM 1436 C C . PRO A 1 181 ? 15.125 -28.354 13.231 1.00 56.44 181 PRO A C 1
ATOM 1438 O O . PRO A 1 181 ? 14.787 -29.159 12.364 1.00 56.44 181 PRO A O 1
ATOM 1441 N N . GLU A 1 182 ? 15.461 -28.710 14.473 1.00 51.16 182 GLU A N 1
ATOM 1442 C CA . GLU A 1 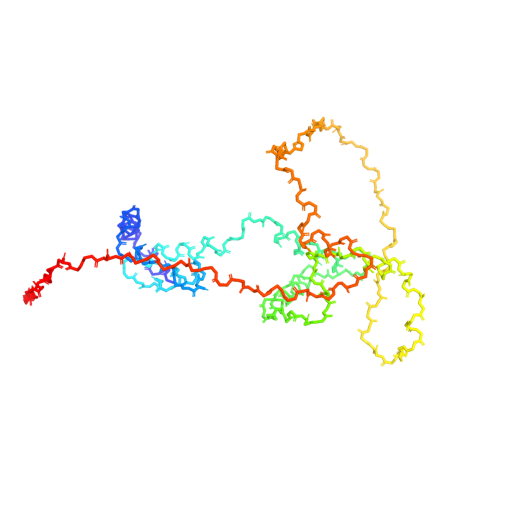182 ? 15.093 -29.993 15.052 1.00 51.16 182 GLU A CA 1
ATOM 1443 C C . GLU A 1 182 ? 13.566 -30.031 15.031 1.00 51.16 182 GLU A C 1
ATOM 1445 O O . GLU A 1 182 ? 12.890 -29.602 15.970 1.00 51.16 182 GLU A O 1
ATOM 1450 N N . ASP A 1 183 ? 13.028 -30.510 13.910 1.00 52.66 183 ASP A N 1
ATOM 1451 C CA . ASP A 1 183 ? 11.705 -31.085 13.808 1.00 52.66 183 ASP A CA 1
ATOM 1452 C C . ASP A 1 183 ? 11.717 -32.267 14.777 1.00 52.66 183 ASP A C 1
ATOM 1454 O O . ASP A 1 183 ? 11.966 -33.419 14.430 1.00 52.66 183 ASP A O 1
ATOM 1458 N N . SER A 1 184 ? 11.493 -31.937 16.047 1.00 51.88 184 SER A N 1
ATOM 1459 C CA . SER A 1 184 ? 11.160 -32.826 17.150 1.00 51.88 184 SER A CA 1
ATOM 1460 C C . SER A 1 184 ? 9.760 -33.365 16.883 1.00 51.88 184 SER A C 1
ATOM 1462 O O . SER A 1 184 ? 8.781 -33.085 17.570 1.00 51.88 184 SER A O 1
ATOM 1464 N N . VAL A 1 185 ? 9.672 -34.112 15.791 1.00 55.78 185 VAL A N 1
ATOM 1465 C CA . VAL A 1 185 ? 8.503 -34.829 15.340 1.00 55.78 185 VAL A CA 1
ATOM 1466 C C . VAL A 1 185 ? 8.857 -36.299 15.504 1.00 55.78 185 VAL A C 1
ATOM 1468 O O . VAL A 1 185 ? 8.994 -37.041 14.542 1.00 55.78 185 VAL A O 1
ATOM 1471 N N . ASP A 1 186 ? 8.887 -36.746 16.761 1.00 63.06 186 ASP A N 1
ATOM 1472 C CA . ASP A 1 186 ? 8.630 -38.150 17.125 1.00 63.06 186 ASP A CA 1
ATOM 1473 C C . ASP A 1 186 ? 7.170 -38.555 16.789 1.00 63.06 186 ASP A C 1
ATOM 1475 O O . ASP A 1 186 ? 6.607 -39.495 17.348 1.00 63.06 186 ASP A O 1
ATOM 1479 N N . GLY A 1 187 ? 6.504 -37.821 15.892 1.00 68.44 187 GLY A N 1
ATOM 1480 C CA . GLY A 1 187 ? 5.315 -38.285 15.215 1.00 68.44 187 GLY A CA 1
ATOM 1481 C C . GLY A 1 187 ? 5.761 -39.304 14.184 1.00 68.44 187 GLY A C 1
ATOM 1482 O O . GLY A 1 187 ? 6.275 -38.930 13.132 1.00 68.44 187 GLY A O 1
ATOM 1483 N N . GLU A 1 188 ? 5.575 -40.585 14.500 1.00 77.62 188 GLU A N 1
ATOM 1484 C CA . GLU A 1 188 ? 5.673 -41.671 13.530 1.00 77.62 188 GLU A CA 1
ATOM 1485 C C . GLU A 1 188 ? 4.991 -41.234 12.226 1.00 77.62 188 GLU A C 1
ATOM 1487 O O . GLU A 1 188 ? 3.805 -40.892 12.207 1.00 77.62 188 GLU A O 1
ATOM 1492 N N . ILE A 1 189 ? 5.767 -41.174 11.143 1.00 78.06 189 ILE A N 1
ATOM 1493 C CA . ILE A 1 189 ? 5.253 -40.804 9.827 1.00 78.06 189 ILE A CA 1
ATOM 1494 C C . ILE A 1 189 ? 4.201 -41.847 9.456 1.00 78.06 189 ILE A C 1
ATOM 1496 O O . ILE A 1 189 ? 4.521 -43.024 9.282 1.00 78.06 189 ILE A O 1
ATOM 1500 N N . ASP A 1 190 ? 2.944 -41.421 9.336 1.00 80.88 190 ASP A N 1
ATOM 1501 C CA . ASP A 1 190 ? 1.858 -42.310 8.941 1.00 80.88 190 ASP A CA 1
ATOM 1502 C C . ASP A 1 190 ? 2.026 -42.721 7.472 1.00 80.88 190 ASP A C 1
ATOM 1504 O O . ASP A 1 190 ? 1.564 -42.044 6.551 1.00 80.88 190 ASP A O 1
ATOM 1508 N N . LEU A 1 191 ? 2.682 -43.864 7.257 1.00 84.19 191 LEU A N 1
ATOM 1509 C CA . LEU A 1 191 ? 2.875 -44.484 5.944 1.00 84.19 191 LEU A CA 1
ATOM 1510 C C . LEU A 1 191 ? 1.551 -44.889 5.275 1.00 84.19 191 LEU A C 1
ATOM 1512 O O . LEU A 1 191 ? 1.547 -45.222 4.092 1.00 84.19 191 LEU A O 1
ATOM 1516 N N . THR A 1 192 ? 0.432 -44.870 6.008 1.00 84.38 192 THR A N 1
ATOM 1517 C CA . THR A 1 192 ? -0.909 -45.132 5.466 1.00 84.38 192 THR A CA 1
ATOM 1518 C C . THR A 1 192 ? -1.657 -43.862 5.061 1.00 84.38 192 THR A C 1
ATOM 1520 O O . THR A 1 192 ? -2.781 -43.944 4.560 1.00 84.38 192 THR A O 1
ATOM 1523 N N . SER A 1 193 ? -1.034 -42.688 5.215 1.00 86.50 193 SER A N 1
ATOM 1524 C CA . SER A 1 193 ? -1.588 -41.422 4.746 1.00 86.50 193 SER A CA 1
ATOM 1525 C C . SER A 1 193 ? -1.840 -41.470 3.240 1.00 86.50 193 SER A C 1
ATOM 1527 O O . SER A 1 193 ? -0.937 -41.728 2.440 1.00 86.50 193 SER A O 1
ATOM 1529 N N . SER A 1 194 ? -3.070 -41.142 2.835 1.00 81.81 194 SER A N 1
ATOM 1530 C CA . SER A 1 194 ? -3.459 -41.112 1.422 1.00 81.81 194 SER A CA 1
ATOM 1531 C C . SER A 1 194 ? -2.631 -40.119 0.604 1.00 81.81 194 SER A C 1
ATOM 1533 O O . SER A 1 194 ? -2.503 -40.281 -0.603 1.00 81.81 194 SER A O 1
ATOM 1535 N N . VAL A 1 195 ? -2.062 -39.098 1.258 1.00 79.50 195 VAL A N 1
ATOM 1536 C CA . VAL A 1 195 ? -1.182 -38.111 0.619 1.00 79.50 195 VAL A CA 1
ATOM 1537 C C . VAL A 1 195 ? 0.153 -38.749 0.233 1.00 79.50 195 VAL A C 1
ATOM 1539 O O . VAL A 1 195 ? 0.634 -38.521 -0.87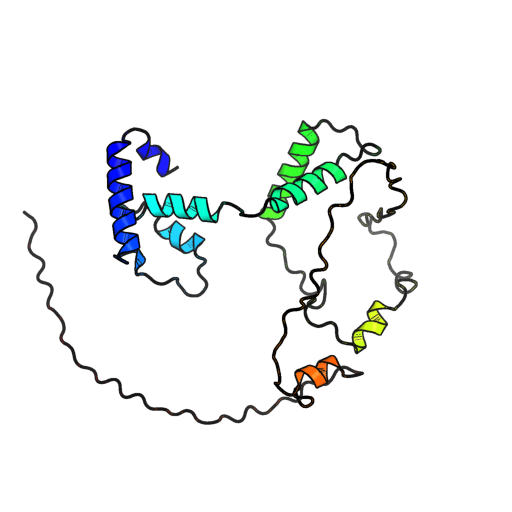1 1.00 79.50 195 VAL A O 1
ATOM 1542 N N . LEU A 1 196 ? 0.736 -39.585 1.100 1.00 81.94 196 LEU A N 1
ATOM 1543 C CA . LEU A 1 196 ? 1.973 -40.305 0.779 1.00 81.94 196 LEU A CA 1
ATOM 1544 C C . LEU A 1 196 ? 1.731 -41.393 -0.274 1.00 81.94 196 LEU A C 1
ATOM 1546 O O . LEU A 1 196 ? 2.559 -41.538 -1.170 1.00 81.94 196 LEU A O 1
ATOM 1550 N N . GLU A 1 197 ? 0.585 -42.089 -0.225 1.00 85.19 197 GLU A N 1
ATOM 1551 C CA . GLU A 1 197 ? 0.174 -43.043 -1.273 1.00 85.19 197 GLU A CA 1
ATOM 1552 C C . GLU A 1 197 ? 0.059 -42.344 -2.642 1.00 85.19 197 GLU A C 1
ATOM 1554 O O . GLU A 1 197 ? 0.466 -42.908 -3.650 1.00 85.19 197 GLU A O 1
ATOM 1559 N N . GLU A 1 198 ? -0.441 -41.105 -2.693 1.00 84.44 198 GLU A N 1
ATOM 1560 C CA . GLU A 1 198 ? -0.577 -40.332 -3.937 1.00 84.44 198 GLU A CA 1
ATOM 1561 C C . GLU A 1 198 ? 0.750 -39.735 -4.441 1.00 84.44 198 GLU A C 1
ATOM 1563 O O . GLU A 1 198 ? 0.979 -39.666 -5.651 1.00 84.44 198 GLU A O 1
ATOM 1568 N N . ILE A 1 199 ? 1.636 -39.305 -3.537 1.00 82.06 199 ILE A N 1
ATOM 1569 C CA . ILE A 1 199 ? 2.957 -38.773 -3.904 1.00 82.06 199 ILE A CA 1
ATOM 1570 C C . ILE A 1 199 ? 3.860 -39.894 -4.433 1.00 82.06 199 ILE A C 1
ATOM 1572 O O . ILE A 1 199 ? 4.527 -39.698 -5.448 1.00 82.06 199 ILE A O 1
ATOM 1576 N N . LEU A 1 200 ? 3.870 -41.055 -3.769 1.00 81.94 200 LEU A N 1
ATOM 1577 C CA . LEU A 1 200 ? 4.772 -42.177 -4.062 1.00 81.94 200 LEU A CA 1
ATOM 1578 C C . LEU A 1 200 ? 4.223 -43.182 -5.086 1.00 81.94 200 LEU A C 1
ATOM 1580 O O . LEU A 1 200 ? 4.878 -44.185 -5.355 1.00 81.94 200 LEU A O 1
ATOM 1584 N N . ALA A 1 201 ? 3.030 -42.972 -5.643 1.00 84.94 201 ALA A N 1
ATOM 1585 C CA . ALA A 1 201 ? 2.483 -43.900 -6.625 1.00 84.94 201 ALA A CA 1
ATOM 1586 C C . ALA A 1 201 ? 3.244 -43.848 -7.959 1.00 84.94 201 ALA A C 1
ATOM 1588 O O . ALA A 1 201 ? 3.444 -42.779 -8.529 1.00 84.94 201 ALA A O 1
ATOM 1589 N N . ASP A 1 202 ? 3.545 -45.016 -8.531 1.00 82.94 202 ASP A N 1
ATOM 1590 C CA . ASP A 1 202 ? 4.150 -45.130 -9.872 1.00 82.94 202 ASP A CA 1
ATOM 1591 C C . ASP A 1 202 ? 3.197 -44.708 -11.013 1.00 82.94 202 ASP A C 1
ATOM 1593 O O . ASP A 1 202 ? 3.584 -44.616 -12.175 1.00 82.94 202 ASP A O 1
ATOM 1597 N N . HIS A 1 203 ? 1.913 -44.504 -10.711 1.00 83.94 203 HIS A N 1
ATOM 1598 C CA . HIS A 1 203 ? 0.853 -44.241 -11.682 1.00 83.94 203 HIS A CA 1
ATOM 1599 C C . HIS A 1 203 ? -0.279 -43.426 -11.034 1.00 83.94 203 HIS A C 1
ATOM 1601 O O . HIS A 1 203 ? -0.466 -43.511 -9.819 1.00 83.94 203 HIS A O 1
ATOM 1607 N N . PRO A 1 204 ? -1.071 -42.658 -11.810 1.00 79.31 204 PRO A N 1
ATOM 1608 C CA . PRO A 1 204 ? -2.140 -41.829 -11.260 1.00 79.31 204 PRO A CA 1
ATOM 1609 C C . PRO A 1 204 ? -3.184 -42.687 -10.535 1.00 79.31 204 PRO A C 1
ATOM 1611 O O . PRO A 1 204 ? -3.954 -43.435 -11.150 1.00 79.31 204 PRO A O 1
ATOM 1614 N N . VAL A 1 205 ? -3.224 -42.562 -9.209 1.00 81.19 205 VAL A N 1
ATOM 1615 C CA . VAL A 1 205 ? -4.186 -43.267 -8.363 1.00 81.19 205 VAL A CA 1
ATOM 1616 C C . VAL A 1 205 ? -5.538 -42.586 -8.521 1.00 81.19 205 VAL A C 1
ATOM 1618 O O . VAL A 1 205 ? -5.702 -41.401 -8.237 1.00 81.19 205 VAL A O 1
ATOM 1621 N N . LYS A 1 206 ? -6.547 -43.330 -8.986 1.00 79.62 206 LYS A N 1
ATOM 1622 C CA . LYS A 1 206 ? -7.920 -42.810 -9.015 1.00 79.62 206 LYS A CA 1
ATOM 1623 C C . LYS A 1 206 ? -8.330 -42.501 -7.574 1.00 79.62 206 LYS A C 1
ATOM 1625 O O . LYS A 1 206 ? -8.268 -43.423 -6.756 1.00 79.62 206 LYS A O 1
ATOM 1630 N N . PRO A 1 207 ? -8.777 -41.272 -7.256 1.00 69.94 207 PRO A N 1
ATOM 1631 C CA . PRO A 1 207 ? -9.141 -40.921 -5.894 1.00 69.94 207 PRO A CA 1
ATOM 1632 C C . PRO A 1 207 ? -10.214 -41.898 -5.421 1.00 69.94 207 PRO A C 1
ATOM 1634 O O . PRO A 1 207 ? -11.326 -41.942 -5.961 1.00 69.94 207 PRO A O 1
ATOM 1637 N N . LYS A 1 208 ? -9.863 -42.730 -4.434 1.00 70.88 208 LYS A N 1
ATOM 1638 C CA . LYS A 1 208 ? -10.834 -43.564 -3.731 1.00 70.88 208 LYS A CA 1
ATOM 1639 C C . LYS A 1 208 ? -11.767 -42.560 -3.070 1.00 70.88 208 LYS A C 1
ATOM 1641 O O . LYS A 1 208 ? -11.363 -41.891 -2.126 1.00 70.88 208 LYS A O 1
ATOM 1646 N N . MET A 1 209 ? -12.978 -42.391 -3.606 1.00 64.25 209 MET A N 1
ATOM 1647 C CA . MET A 1 209 ? -14.007 -41.571 -2.972 1.00 64.25 209 MET A CA 1
ATOM 1648 C C . MET A 1 209 ? -14.261 -42.160 -1.587 1.00 64.25 209 MET A C 1
ATOM 1650 O O . MET A 1 209 ? -15.032 -43.111 -1.436 1.00 64.25 209 MET A O 1
ATOM 1654 N N . SER A 1 210 ? -13.556 -41.645 -0.581 1.00 58.25 210 SER A N 1
ATOM 1655 C CA . SER A 1 210 ? -13.780 -42.023 0.797 1.00 58.25 210 SER A CA 1
ATOM 1656 C C . SER A 1 210 ? -15.196 -41.562 1.099 1.00 58.25 210 SER A C 1
ATOM 1658 O O . SER A 1 210 ? -15.532 -40.378 1.056 1.00 58.25 210 SER A O 1
ATOM 1660 N N . LYS A 1 211 ? -16.094 -42.531 1.287 1.00 54.56 211 LYS A N 1
ATOM 1661 C CA . LYS A 1 211 ? -17.436 -42.252 1.779 1.00 54.56 211 LYS A CA 1
ATOM 1662 C C . LYS A 1 211 ? -17.237 -41.588 3.131 1.00 54.56 211 LYS A C 1
ATOM 1664 O O . LYS A 1 211 ? -16.928 -42.272 4.100 1.00 54.56 211 LYS A O 1
ATOM 1669 N N . THR A 1 212 ? -17.366 -40.265 3.172 1.00 49.81 212 THR A N 1
ATOM 1670 C CA . THR A 1 212 ? -17.341 -39.483 4.400 1.00 49.81 212 THR A CA 1
ATOM 1671 C C . THR A 1 212 ? -18.376 -40.086 5.340 1.00 49.81 212 THR A C 1
ATOM 1673 O O . THR A 1 212 ? -19.586 -39.943 5.143 1.00 49.81 212 THR A O 1
ATOM 1676 N N . VAL A 1 213 ? -17.897 -40.827 6.335 1.00 51.03 213 VAL A N 1
ATOM 1677 C CA . VAL A 1 213 ? -18.710 -41.293 7.447 1.00 51.03 213 VAL A CA 1
ATOM 1678 C C . VAL A 1 213 ? -19.118 -40.027 8.187 1.00 51.03 213 VAL A C 1
ATOM 1680 O O . VAL A 1 213 ? -18.294 -39.370 8.814 1.00 51.03 213 VAL A O 1
ATOM 1683 N N . LYS A 1 214 ? -20.391 -39.644 8.051 1.00 46.94 214 LYS A N 1
ATOM 1684 C CA . LYS A 1 214 ? -21.015 -38.581 8.840 1.00 46.94 214 LYS A CA 1
ATOM 1685 C C . LYS A 1 214 ? -21.007 -39.018 10.304 1.00 46.94 214 LYS A C 1
ATOM 1687 O O . LYS A 1 214 ? -21.967 -39.626 10.772 1.00 46.94 214 LYS A O 1
ATOM 1692 N N . GLN A 1 215 ? -19.917 -38.763 11.019 1.00 47.19 215 GLN A N 1
ATOM 1693 C CA . GLN A 1 215 ? -19.923 -38.867 12.468 1.00 47.19 215 GLN A CA 1
ATOM 1694 C C . GLN A 1 215 ? -20.629 -37.636 13.037 1.00 47.19 215 GLN A C 1
ATOM 1696 O O . GLN A 1 215 ? -20.226 -36.492 12.840 1.00 47.19 215 GLN A O 1
ATOM 1701 N N . ASN A 1 216 ? -21.756 -37.926 13.682 1.00 48.31 216 ASN A N 1
ATOM 1702 C CA . ASN A 1 216 ? -22.566 -37.039 14.499 1.00 48.31 216 ASN A CA 1
ATOM 1703 C C . ASN A 1 216 ? -21.714 -36.221 15.478 1.00 48.31 216 ASN A C 1
ATOM 1705 O O . ASN A 1 216 ? -21.145 -36.782 16.409 1.00 48.31 216 ASN A O 1
ATOM 1709 N N . LEU A 1 217 ? -21.778 -34.895 15.370 1.00 46.56 217 LEU A N 1
ATOM 1710 C CA . LEU A 1 217 ? -21.588 -33.995 16.507 1.00 46.56 217 LEU A CA 1
ATOM 1711 C C . LEU A 1 217 ? -22.835 -33.127 16.642 1.00 46.56 217 LEU A C 1
ATOM 1713 O O . LEU A 1 217 ? -22.910 -31.985 16.201 1.00 46.56 217 LEU A O 1
ATOM 1717 N N . HIS A 1 218 ? -23.854 -33.728 17.252 1.00 44.06 218 HIS A N 1
ATOM 1718 C CA . HIS A 1 218 ? -25.020 -33.031 17.767 1.00 44.06 218 HIS A CA 1
ATOM 1719 C C . HIS A 1 218 ? -24.732 -32.661 19.229 1.00 44.06 218 HIS A C 1
ATOM 1721 O O . HIS A 1 218 ? -25.234 -33.286 20.158 1.00 44.06 218 HIS A O 1
ATOM 1727 N N . ALA A 1 219 ? -23.870 -31.664 19.436 1.00 45.41 219 ALA A N 1
ATOM 1728 C CA . ALA A 1 219 ? -23.704 -31.020 20.733 1.00 45.41 219 ALA A CA 1
ATOM 1729 C C . ALA A 1 219 ? -24.650 -29.814 20.787 1.00 45.41 219 ALA A C 1
ATOM 1731 O O . ALA A 1 219 ? -24.363 -28.742 20.259 1.00 45.41 219 ALA A O 1
ATOM 1732 N N . LYS A 1 220 ? -25.828 -30.023 21.385 1.00 44.62 220 LYS A N 1
ATOM 1733 C CA . LYS A 1 220 ? -26.743 -28.953 21.793 1.00 44.62 220 LYS A CA 1
ATOM 1734 C C . LYS A 1 220 ? -26.027 -28.061 22.810 1.00 44.62 220 LYS A C 1
ATOM 1736 O O . LYS A 1 220 ? -25.910 -28.443 23.970 1.00 44.62 220 LYS A O 1
ATOM 1741 N N . VAL A 1 221 ? -25.612 -26.870 22.398 1.00 49.59 221 VAL A N 1
ATOM 1742 C CA . VAL A 1 221 ? -25.345 -25.768 23.326 1.00 49.59 221 VAL A CA 1
ATOM 1743 C C . VAL A 1 221 ? -26.672 -25.035 23.519 1.00 49.59 221 VAL A C 1
ATOM 1745 O O . VAL A 1 221 ? -27.167 -24.378 22.606 1.00 49.59 221 VAL A O 1
ATOM 1748 N N . LYS A 1 222 ? -27.290 -25.221 24.691 1.00 47.66 222 LYS A N 1
ATOM 1749 C CA . LYS A 1 222 ? -28.307 -24.301 25.210 1.00 47.66 222 LYS A CA 1
ATOM 1750 C C . LYS A 1 222 ? -27.586 -22.987 25.515 1.00 47.66 222 LYS A C 1
ATOM 1752 O O . LYS A 1 222 ? -26.715 -22.978 26.377 1.00 47.66 222 LYS A O 1
ATOM 1757 N N . ILE A 1 223 ? -27.918 -21.927 24.788 1.00 51.06 223 ILE A N 1
ATOM 1758 C CA . ILE A 1 223 ? -27.582 -20.556 25.172 1.00 51.06 223 ILE A CA 1
ATOM 1759 C C . ILE A 1 223 ? -28.874 -19.981 25.731 1.00 51.06 223 ILE A C 1
ATOM 1761 O O . ILE A 1 223 ? -29.847 -19.815 24.994 1.00 51.06 223 ILE A O 1
ATOM 1765 N N . ASP A 1 224 ? -28.883 -19.795 27.048 1.00 47.34 224 ASP A N 1
ATOM 1766 C CA . ASP A 1 224 ? -29.952 -19.123 27.765 1.00 47.34 224 ASP A CA 1
ATOM 1767 C C . ASP A 1 224 ? -30.036 -17.673 27.281 1.00 47.34 224 ASP A C 1
ATOM 1769 O O . ASP A 1 224 ? -29.060 -16.923 27.252 1.00 47.34 224 ASP A O 1
ATOM 1773 N N . SER A 1 225 ? -31.228 -17.332 26.814 1.00 55.53 225 SER A N 1
ATOM 1774 C CA . SER A 1 225 ? -31.672 -16.000 26.456 1.00 55.53 225 SER A CA 1
ATOM 1775 C C . SER A 1 225 ? -32.148 -15.294 27.718 1.00 55.53 225 SER A C 1
ATOM 1777 O O . SER A 1 225 ? -33.202 -15.667 28.219 1.00 55.53 225 SER A O 1
ATOM 1779 N N . GLU A 1 226 ? -31.422 -14.291 28.199 1.00 58.47 226 GLU A N 1
ATOM 1780 C CA . GLU A 1 226 ? -31.921 -13.291 29.151 1.00 58.47 226 GLU A CA 1
ATOM 1781 C C . GLU A 1 226 ? -30.869 -12.180 29.291 1.00 58.47 226 GLU A C 1
ATOM 1783 O O . GLU A 1 226 ? -29.830 -12.396 29.898 1.00 58.47 226 GLU A O 1
ATOM 1788 N N . GLU A 1 227 ? -31.107 -11.019 28.672 1.00 54.50 227 GLU A N 1
ATOM 1789 C CA . GLU A 1 227 ? -30.915 -9.712 29.324 1.00 54.50 227 GLU A CA 1
ATOM 1790 C C . GLU A 1 227 ? -31.485 -8.586 28.444 1.00 54.50 227 GLU A C 1
ATOM 1792 O O . GLU A 1 227 ? -30.951 -8.208 27.403 1.00 54.50 227 GLU A O 1
ATOM 1797 N N . GLU A 1 228 ? -32.677 -8.156 28.861 1.00 56.94 228 GLU A N 1
ATOM 1798 C CA . GLU A 1 228 ? -33.118 -6.766 29.003 1.00 56.94 228 GLU A CA 1
ATOM 1799 C C . GLU A 1 228 ? -32.674 -5.729 27.957 1.00 56.94 228 GLU A C 1
ATOM 1801 O O . GLU A 1 228 ? -31.564 -5.199 27.944 1.00 56.94 228 GLU A O 1
ATOM 1806 N N . GLY A 1 229 ? -33.649 -5.339 27.131 1.00 48.28 229 GLY A N 1
ATOM 1807 C CA . GLY A 1 229 ? -33.577 -4.145 26.305 1.00 48.28 229 GLY A CA 1
ATOM 1808 C C . GLY A 1 229 ? -33.501 -2.875 27.152 1.00 48.28 229 GLY A C 1
ATOM 1809 O O . GLY A 1 229 ? -34.443 -2.529 27.861 1.00 48.28 229 GLY A O 1
ATOM 1810 N N . GLY A 1 230 ? -32.390 -2.152 27.016 1.00 53.16 230 GLY A N 1
ATOM 1811 C CA . GLY A 1 230 ? -32.253 -0.776 27.479 1.00 53.16 230 GLY A CA 1
ATOM 1812 C C . GLY A 1 230 ? -32.969 0.194 26.537 1.00 53.16 230 GLY A C 1
ATOM 1813 O O . GLY A 1 230 ? -32.602 0.343 25.371 1.00 53.16 230 GLY A O 1
ATOM 1814 N N . GLU A 1 231 ? -33.993 0.860 27.057 1.00 58.91 231 GLU A N 1
ATOM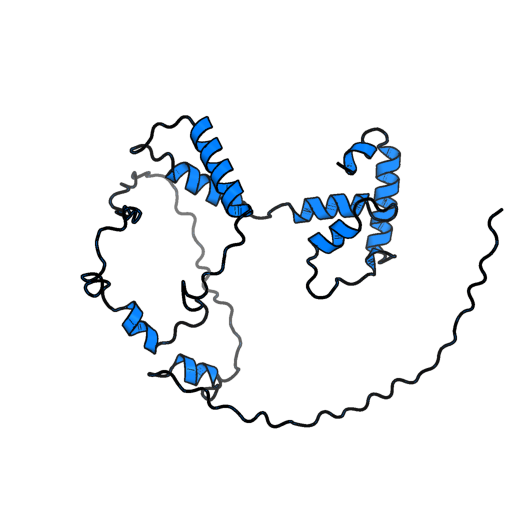 1815 C CA . GLU A 1 231 ? -34.746 1.931 26.407 1.00 58.91 231 GLU A CA 1
ATOM 1816 C C . GLU A 1 231 ? -33.879 3.203 26.314 1.00 58.91 231 GLU A C 1
ATOM 1818 O O . GLU A 1 231 ? -33.557 3.840 27.317 1.00 58.91 231 GLU A O 1
ATOM 1823 N N . PHE A 1 232 ? -33.456 3.577 25.102 1.00 51.16 232 PHE A N 1
ATOM 1824 C CA . PHE A 1 232 ? -32.671 4.793 24.867 1.00 51.16 232 PHE A CA 1
ATOM 1825 C C . PHE A 1 232 ? -33.612 5.994 24.675 1.00 51.16 232 PHE A C 1
ATOM 1827 O O . PHE A 1 232 ? -34.146 6.223 23.589 1.00 51.16 232 PHE A O 1
ATOM 1834 N N . LEU A 1 233 ? -33.814 6.782 25.734 1.00 65.06 233 LEU A N 1
ATOM 1835 C CA . LEU A 1 233 ? -34.506 8.071 25.654 1.00 65.06 233 LEU A CA 1
ATOM 1836 C C . LEU A 1 233 ? -33.601 9.114 24.980 1.00 65.06 233 LEU A C 1
ATOM 1838 O O . LEU A 1 233 ? -32.635 9.604 25.565 1.00 65.06 233 LEU A O 1
ATOM 1842 N N . LEU A 1 234 ? -33.936 9.475 23.741 1.00 61.38 234 LEU A N 1
ATOM 1843 C CA . LEU A 1 234 ? -33.365 10.624 23.038 1.00 61.38 234 LEU A CA 1
ATOM 1844 C C . LEU A 1 234 ? -33.846 11.920 23.706 1.00 61.38 234 LEU A C 1
ATOM 1846 O O . LEU A 1 234 ? -35.019 12.279 23.603 1.00 61.38 234 LEU A O 1
ATOM 1850 N N . GLN A 1 235 ? -32.943 12.639 24.374 1.00 58.19 235 GLN A N 1
ATOM 1851 C CA . GLN A 1 235 ? -33.222 14.008 24.809 1.00 58.19 235 GLN A CA 1
ATOM 1852 C C . GLN A 1 235 ? -33.150 14.984 23.619 1.00 58.19 235 GLN A C 1
ATOM 1854 O O . GLN A 1 235 ? -32.265 14.849 22.766 1.00 58.19 235 GLN A O 1
ATOM 1859 N N . PRO A 1 236 ? -34.061 15.971 23.544 1.00 65.00 236 PRO A N 1
ATOM 1860 C CA . PRO A 1 236 ? -34.051 16.989 22.504 1.00 65.00 236 PRO A CA 1
ATOM 1861 C C . PRO A 1 236 ? -32.872 17.945 22.708 1.00 65.00 236 PRO A C 1
ATOM 1863 O O . PRO A 1 236 ? -32.702 18.526 23.778 1.00 65.00 236 PRO A O 1
ATOM 1866 N N . TRP A 1 237 ? -32.068 18.104 21.660 1.00 54.44 237 TRP A N 1
ATOM 1867 C CA . TRP A 1 237 ? -31.022 19.117 21.597 1.00 54.44 237 TRP A CA 1
ATOM 1868 C C . TRP A 1 237 ? -31.674 20.505 21.525 1.00 54.44 237 TRP A C 1
ATOM 1870 O O . TRP A 1 237 ? -32.430 20.781 20.591 1.00 54.44 237 TRP A O 1
ATOM 1880 N N . VAL A 1 238 ? -31.384 21.348 22.519 1.00 58.84 238 VAL A N 1
ATOM 1881 C CA . VAL A 1 238 ? -31.573 22.809 22.490 1.00 58.84 238 VAL A CA 1
ATOM 1882 C C . VAL A 1 238 ? -30.208 23.451 22.320 1.00 58.84 238 VAL A C 1
ATOM 1884 O O . VAL A 1 238 ? -29.273 23.000 23.020 1.00 58.84 238 VAL A O 1
#